Protein AF-0000000068959130 (afdb_homodimer)

Radius of gyration: 22.55 Å; Cα contacts (8 Å, |Δi|>4): 504; chains: 2; bounding box: 68×47×41 Å

Foldseek 3Di:
DFEEEEAAQPPVLQVVLQVVVVVVVYHYDYHQAPQCRLVCCLVVVGQEYEAEQDGHPHGRQVSLLVNVVPHPHAYEYEYQDDDPVVQVSSVVSRHPYYHYSPPDSVVVNVVVVVSSVVSVVVVVVVVVVVVVQCFPFQPDDDPDRPTPDNPPPPPDD/DFEEEEAAQPPVLQVVLQVVVVVVVYHYDYHQAPLCRLVCCLVVVGQEYEAEQDGHPHGRQVSLLVNVVPHPHAYEYEYQDDDPVCQVSSVVSRHPYYHYSPPDSVVVNVVVVVSSVVSVVVVVVVVVVVVVLQFPFQPDDDPDRPTPPNPPPPPDD

Solvent-accessible surface area (backbone atoms only — not comparable to full-atom values): 17101 Å² total; per-residue (Å²): 125,52,37,31,38,34,38,38,56,51,62,66,62,42,50,51,52,36,54,55,38,42,78,68,58,28,47,59,48,77,36,50,39,35,72,50,41,62,63,50,45,71,72,65,61,49,59,30,38,39,31,25,42,83,37,56,86,30,40,29,64,59,48,45,45,60,42,48,79,75,45,84,60,46,30,30,37,42,27,81,76,88,46,64,66,57,48,37,50,41,46,74,42,55,28,76,44,72,40,52,63,83,51,53,67,69,45,50,50,44,52,52,50,50,52,44,52,53,50,51,53,48,51,51,33,46,50,51,28,53,56,49,47,45,49,55,70,48,55,61,62,84,94,47,64,54,61,53,83,65,83,73,83,78,78,80,125,125,52,37,31,40,33,39,38,57,50,64,67,61,43,50,52,51,37,52,57,38,41,77,67,58,26,46,60,48,77,36,48,40,34,72,50,39,64,64,49,45,69,71,66,59,48,58,31,38,39,31,23,42,84,38,56,87,30,40,28,63,59,48,45,45,60,42,48,79,76,45,84,61,49,30,32,38,42,28,80,77,89,46,65,66,58,48,36,50,41,45,73,42,56,29,77,44,74,42,52,62,83,51,53,68,69,45,51,49,44,51,51,50,49,52,45,52,53,48,50,53,47,52,52,34,45,51,50,28,54,57,48,48,46,47,53,70,44,54,61,60,86,94,46,64,52,59,52,82,64,82,74,84,76,79,79,127

Structure (mmCIF, N/CA/C/O backbone):
data_AF-0000000068959130-model_v1
#
loop_
_entity.id
_entity.type
_entity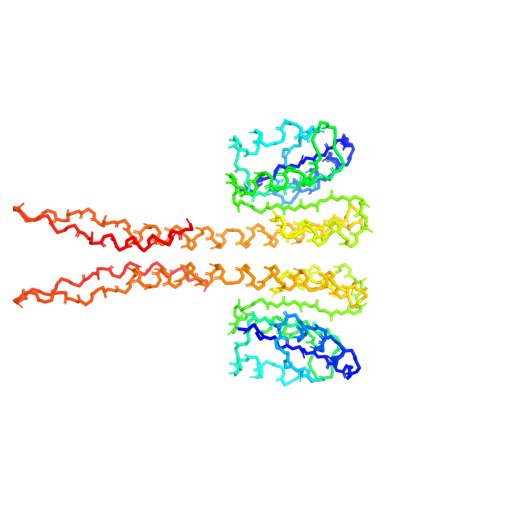.pdbx_description
1 polymer 'Two-component system response regulator RstA'
#
loop_
_atom_site.group_PDB
_atom_site.id
_atom_site.type_symbol
_atom_site.label_atom_id
_atom_site.label_alt_id
_atom_site.label_comp_id
_atom_site.label_asym_id
_atom_site.label_entity_id
_atom_site.label_seq_id
_atom_site.pdbx_PDB_ins_code
_atom_site.Cartn_x
_atom_site.Cartn_y
_atom_site.Cartn_z
_atom_site.occupancy
_atom_site.B_iso_or_equiv
_atom_site.auth_seq_id
_atom_site.auth_comp_id
_atom_site.auth_asym_id
_atom_site.auth_atom_id
_atom_site.pdbx_PDB_model_num
ATOM 1 N N . MET A 1 1 ? -7.488 -18.359 9.523 1 90.81 1 MET A N 1
ATOM 2 C CA . MET A 1 1 ? -6.148 -18.328 8.945 1 90.81 1 MET A CA 1
ATOM 3 C C . MET A 1 1 ? -6.188 -17.812 7.512 1 90.81 1 MET A C 1
ATOM 5 O O . MET A 1 1 ? -6.992 -18.281 6.703 1 90.81 1 MET A O 1
ATOM 9 N N . ASN A 1 2 ? -5.324 -16.859 7.188 1 97.62 2 ASN A N 1
ATOM 10 C CA . ASN A 1 2 ? -5.297 -16.297 5.84 1 97.62 2 ASN A CA 1
ATOM 11 C C . ASN A 1 2 ? -4.594 -17.219 4.855 1 97.62 2 ASN A C 1
ATOM 13 O O . ASN A 1 2 ? -3.641 -17.922 5.223 1 97.62 2 ASN A O 1
ATOM 17 N N . ARG A 1 3 ? -5.055 -17.281 3.674 1 98.69 3 ARG A N 1
ATOM 18 C CA . ARG A 1 3 ? -4.465 -18.078 2.605 1 98.69 3 ARG A CA 1
ATOM 19 C C . ARG A 1 3 ? -3.967 -17.203 1.47 1 98.69 3 ARG A C 1
ATOM 21 O O . ARG A 1 3 ? -4.711 -16.359 0.958 1 98.69 3 ARG A O 1
ATOM 28 N N . ILE A 1 4 ? -2.729 -17.5 1.132 1 98.88 4 ILE A N 1
ATOM 29 C CA . ILE A 1 4 ? -2.104 -16.75 0.047 1 98.88 4 ILE A CA 1
ATOM 30 C C . ILE A 1 4 ? -1.709 -17.703 -1.078 1 98.88 4 ILE A C 1
ATOM 32 O O . ILE A 1 4 ? -1.205 -18.797 -0.822 1 98.88 4 ILE A O 1
ATOM 36 N N . VAL A 1 5 ? -2.047 -17.312 -2.301 1 98.94 5 VAL A N 1
ATOM 37 C CA . VAL A 1 5 ? -1.42 -17.969 -3.447 1 98.94 5 VAL A CA 1
ATOM 38 C C . VAL A 1 5 ? -0.182 -17.188 -3.873 1 98.94 5 VAL A C 1
ATOM 40 O O . VAL A 1 5 ? -0.266 -15.984 -4.156 1 98.94 5 VAL A O 1
ATOM 43 N N . PHE A 1 6 ? 0.901 -17.906 -3.811 1 98.94 6 PHE A N 1
ATOM 44 C CA . PHE A 1 6 ? 2.191 -17.344 -4.203 1 98.94 6 PHE A CA 1
ATOM 45 C C . PHE A 1 6 ? 2.664 -17.953 -5.52 1 98.94 6 PHE A C 1
ATOM 47 O O . PHE A 1 6 ? 3.002 -19.125 -5.582 1 98.94 6 PHE A O 1
ATOM 54 N N . VAL A 1 7 ? 2.699 -17.094 -6.609 1 98.88 7 VAL A N 1
ATOM 55 C CA . VAL A 1 7 ? 3.152 -17.562 -7.914 1 98.88 7 VAL A CA 1
ATOM 56 C C . VAL A 1 7 ? 4.633 -17.234 -8.094 1 98.88 7 VAL A C 1
ATOM 58 O O . VAL A 1 7 ? 5.008 -16.078 -8.273 1 98.88 7 VAL A O 1
ATOM 61 N N . GLU A 1 8 ? 5.406 -18.234 -7.988 1 98.69 8 GLU A N 1
ATOM 62 C CA . GLU A 1 8 ? 6.859 -18.141 -7.895 1 98.69 8 GLU A CA 1
ATOM 63 C C . GLU A 1 8 ? 7.531 -19.391 -8.453 1 98.69 8 GLU A C 1
ATOM 65 O O . GLU A 1 8 ? 7.246 -20.516 -8.016 1 98.69 8 GLU A O 1
ATOM 70 N N . ASP A 1 9 ? 8.391 -19.156 -9.438 1 98.44 9 ASP A N 1
ATOM 71 C CA . ASP A 1 9 ? 8.961 -20.312 -10.117 1 98.44 9 ASP A CA 1
ATOM 72 C C . ASP A 1 9 ? 10.25 -20.766 -9.445 1 98.44 9 ASP A C 1
ATOM 74 O O . ASP A 1 9 ? 10.727 -21.875 -9.688 1 98.44 9 ASP A O 1
ATOM 78 N N . ASP A 1 10 ? 10.898 -19.906 -8.656 1 98 10 ASP A N 1
ATOM 79 C CA . ASP A 1 10 ? 12.07 -20.312 -7.895 1 98 10 ASP A CA 1
ATOM 80 C C . ASP A 1 10 ? 11.68 -21.109 -6.652 1 98 10 ASP A C 1
ATOM 82 O O . ASP A 1 10 ? 11.148 -20.547 -5.691 1 98 10 ASP A O 1
ATOM 86 N N . ALA A 1 11 ? 11.977 -22.344 -6.684 1 97.88 11 ALA A N 1
ATOM 87 C CA . ALA A 1 11 ? 11.523 -23.25 -5.637 1 97.88 11 ALA A CA 1
ATOM 88 C C . ALA A 1 11 ? 12.086 -22.844 -4.277 1 97.88 11 ALA A C 1
ATOM 90 O O . ALA A 1 11 ? 11.406 -22.969 -3.256 1 97.88 11 ALA A O 1
ATOM 91 N N . GLU A 1 12 ? 13.305 -22.391 -4.215 1 97.56 12 GLU A N 1
ATOM 92 C CA . GLU A 1 12 ? 13.93 -21.984 -2.961 1 97.56 12 GLU A CA 1
ATOM 93 C C . GLU A 1 12 ? 13.266 -20.734 -2.383 1 97.56 12 GLU A C 1
ATOM 95 O O . GLU A 1 12 ? 12.93 -20.703 -1.195 1 97.56 12 GLU A O 1
ATOM 100 N N . VAL A 1 13 ? 13.055 -19.766 -3.23 1 97.44 13 VAL A N 1
ATOM 101 C CA . VAL A 1 13 ? 12.391 -18.547 -2.801 1 97.44 13 VAL A CA 1
ATOM 102 C C . VAL A 1 13 ? 10.977 -18.859 -2.328 1 97.44 13 VAL A C 1
ATOM 104 O O . VAL A 1 13 ? 10.555 -18.406 -1.259 1 97.44 13 VAL A O 1
ATOM 107 N N . GLY A 1 14 ? 10.266 -19.656 -3.131 1 98.06 14 GLY A N 1
ATOM 108 C CA . GLY A 1 14 ? 8.914 -20.047 -2.789 1 98.06 14 GLY A CA 1
ATOM 109 C C . GLY A 1 14 ? 8.812 -20.75 -1.449 1 98.06 14 GLY A C 1
ATOM 110 O O . GLY A 1 14 ? 7.969 -20.406 -0.621 1 98.06 14 GLY A O 1
ATOM 111 N N . SER A 1 15 ? 9.695 -21.672 -1.231 1 98 15 SER A N 1
ATOM 112 C CA . SER A 1 15 ? 9.664 -22.469 -0.013 1 98 15 SER A CA 1
ATOM 113 C C . SER A 1 15 ? 10.031 -21.641 1.209 1 98 15 SER A C 1
ATOM 115 O O . SER A 1 15 ? 9.43 -21.781 2.273 1 98 15 SER A O 1
ATOM 117 N N . LEU A 1 16 ? 11.016 -20.797 1.07 1 97.75 16 LEU A N 1
ATOM 118 C CA . LEU A 1 16 ? 11.484 -19.969 2.178 1 97.75 16 LEU A CA 1
ATOM 119 C C . LEU A 1 16 ? 10.398 -18.984 2.619 1 97.75 16 LEU A C 1
ATOM 121 O O . LEU A 1 16 ? 10.109 -18.875 3.812 1 97.75 16 LEU A O 1
ATOM 125 N N . ILE A 1 17 ? 9.836 -18.359 1.694 1 98.19 17 ILE A N 1
ATOM 126 C CA . ILE A 1 17 ? 8.797 -17.375 2.004 1 98.19 17 ILE A CA 1
ATOM 127 C C . ILE A 1 17 ? 7.57 -18.078 2.576 1 98.19 17 ILE A C 1
ATOM 129 O O . ILE A 1 17 ? 6.984 -17.625 3.557 1 98.19 17 ILE A O 1
ATOM 133 N N . ALA A 1 18 ? 7.191 -19.219 1.962 1 98.62 18 ALA A N 1
ATOM 134 C CA . ALA A 1 18 ? 6.055 -19.984 2.463 1 98.62 18 ALA A CA 1
ATOM 135 C C . ALA A 1 18 ? 6.277 -20.422 3.91 1 98.62 18 ALA A C 1
ATOM 137 O O . ALA A 1 18 ? 5.379 -20.297 4.746 1 98.62 18 ALA A O 1
ATOM 138 N N . ALA A 1 19 ? 7.441 -20.891 4.215 1 98.56 19 ALA A N 1
ATOM 139 C CA . ALA A 1 19 ? 7.77 -21.344 5.566 1 98.56 19 ALA A CA 1
ATOM 140 C C . ALA A 1 19 ? 7.73 -20.172 6.555 1 98.56 19 ALA A C 1
ATOM 142 O O . ALA A 1 19 ? 7.191 -20.312 7.656 1 98.56 19 ALA A O 1
ATOM 143 N N . TYR A 1 20 ? 8.297 -19.109 6.168 1 98.69 20 TYR A N 1
ATOM 144 C CA . TYR A 1 20 ? 8.328 -17.922 7.023 1 98.69 20 TYR A CA 1
ATOM 145 C C . TYR A 1 20 ? 6.918 -17.438 7.34 1 98.69 20 TYR A C 1
ATOM 147 O O . TYR A 1 20 ? 6.59 -17.188 8.5 1 98.69 20 TYR A O 1
ATOM 155 N N . LEU A 1 21 ? 6.082 -17.359 6.305 1 98.69 21 LEU A N 1
ATOM 156 C CA . LEU A 1 21 ? 4.719 -16.875 6.484 1 98.69 21 LEU A CA 1
ATOM 157 C C . LEU A 1 21 ? 3.891 -17.875 7.297 1 98.69 21 LEU A C 1
ATOM 159 O O . LEU A 1 21 ? 3.023 -17.469 8.078 1 98.69 21 LEU A O 1
ATOM 163 N N . ALA A 1 22 ? 4.145 -19.141 7.102 1 98.38 22 ALA A N 1
ATOM 164 C CA . ALA A 1 22 ? 3.451 -20.172 7.875 1 98.38 22 ALA A CA 1
ATOM 165 C C . ALA A 1 22 ? 3.703 -20 9.367 1 98.38 22 ALA A C 1
ATOM 167 O O . ALA A 1 22 ? 2.793 -20.188 10.18 1 98.38 22 ALA A O 1
ATOM 168 N N . LYS A 1 23 ? 4.895 -19.609 9.75 1 98.06 23 LYS A N 1
ATOM 169 C CA . LYS A 1 23 ? 5.246 -19.359 11.148 1 98.06 23 LYS A CA 1
ATOM 170 C C . LYS A 1 23 ? 4.445 -18.188 11.727 1 98.06 23 LYS A C 1
ATOM 172 O O . LYS A 1 23 ? 4.395 -18 12.938 1 98.06 23 LYS A O 1
ATOM 177 N N . HIS A 1 24 ? 3.885 -17.453 10.852 1 98.12 24 HIS A N 1
ATOM 178 C CA . HIS A 1 24 ? 3.113 -16.281 11.273 1 98.12 24 HIS A CA 1
ATOM 179 C C . HIS A 1 24 ? 1.638 -16.453 10.922 1 98.12 24 HIS A C 1
ATOM 181 O O . HIS A 1 24 ? 0.946 -15.461 10.656 1 98.12 24 HIS A O 1
ATOM 187 N N . ASP A 1 25 ? 1.209 -17.672 10.758 1 98.19 25 ASP A N 1
ATOM 188 C CA . ASP A 1 25 ? -0.193 -18.062 10.672 1 98.19 25 ASP A CA 1
ATOM 189 C C . ASP A 1 25 ? -0.793 -17.672 9.32 1 98.19 25 ASP A C 1
ATOM 191 O O . ASP A 1 25 ? -1.959 -17.281 9.242 1 98.19 25 ASP A O 1
ATOM 195 N N . ILE A 1 26 ? -0.001 -17.734 8.32 1 98.69 26 ILE A N 1
ATOM 196 C CA . ILE A 1 26 ? -0.453 -17.547 6.949 1 98.69 26 ILE A CA 1
ATOM 197 C C . ILE A 1 26 ? -0.115 -18.781 6.117 1 98.69 26 ILE A C 1
ATOM 199 O O . ILE A 1 26 ? 1.049 -19.188 6.031 1 98.69 26 ILE A O 1
ATOM 203 N N . ASP A 1 27 ? -1.142 -19.359 5.602 1 98.62 27 ASP A N 1
ATOM 204 C CA . ASP A 1 27 ? -0.945 -20.516 4.727 1 98.62 27 ASP A CA 1
ATOM 205 C C . ASP A 1 27 ? -0.655 -20.062 3.295 1 98.62 27 ASP A C 1
ATOM 207 O O . ASP A 1 27 ? -1.286 -19.141 2.787 1 98.62 27 ASP A O 1
ATOM 211 N N . VAL A 1 28 ? 0.298 -20.797 2.662 1 98.75 28 VAL A N 1
ATOM 212 C CA . VAL A 1 28 ? 0.708 -20.391 1.324 1 98.75 28 VAL A CA 1
ATOM 213 C C . VAL A 1 28 ? 0.625 -21.562 0.366 1 98.75 28 VAL A C 1
ATOM 215 O O . VAL A 1 28 ? 1.166 -22.641 0.646 1 98.75 28 VAL A O 1
ATOM 218 N N . ILE A 1 29 ? -0.086 -21.391 -0.691 1 98.69 29 ILE A N 1
ATOM 219 C CA . ILE A 1 29 ? -0.02 -22.297 -1.831 1 98.69 29 ILE A CA 1
ATOM 220 C C . ILE A 1 29 ? 0.935 -21.734 -2.883 1 98.69 29 ILE A C 1
ATOM 222 O O . ILE A 1 29 ? 0.706 -20.656 -3.424 1 98.69 29 ILE A O 1
ATOM 226 N N . VAL A 1 30 ? 1.956 -22.5 -3.145 1 98.81 30 VAL A N 1
ATOM 227 C CA . VAL A 1 30 ? 2.934 -22.047 -4.129 1 98.81 30 VAL A CA 1
ATOM 228 C C . VAL A 1 30 ? 2.604 -22.641 -5.496 1 98.81 30 VAL A C 1
ATOM 230 O O . VAL A 1 30 ? 2.361 -23.844 -5.617 1 98.81 30 VAL A O 1
ATOM 233 N N . GLU A 1 31 ? 2.518 -21.75 -6.52 1 98.81 31 GLU A N 1
ATOM 234 C CA . GLU A 1 31 ? 2.334 -22.125 -7.914 1 98.81 31 GLU A CA 1
ATOM 235 C C . GLU A 1 31 ? 3.508 -21.672 -8.773 1 98.81 31 GLU A C 1
ATOM 237 O O . GLU A 1 31 ? 3.727 -20.469 -8.938 1 98.81 31 GLU A O 1
ATOM 242 N N . PRO A 1 32 ? 4.305 -22.594 -9.375 1 98.56 32 PRO A N 1
ATOM 243 C CA . PRO A 1 32 ? 5.531 -22.188 -10.07 1 98.56 32 PRO A CA 1
ATOM 244 C C . PRO A 1 32 ? 5.273 -21.688 -11.492 1 98.56 32 PRO A C 1
ATOM 246 O O . PRO A 1 32 ? 6.176 -21.141 -12.125 1 98.56 32 PRO A O 1
ATOM 249 N N . ARG A 1 33 ? 4.035 -21.906 -11.945 1 98.69 33 ARG A N 1
ATOM 250 C CA . ARG A 1 33 ? 3.789 -21.578 -13.344 1 98.69 33 ARG A CA 1
ATOM 251 C C . ARG A 1 33 ? 2.75 -20.469 -13.477 1 98.69 33 ARG A C 1
ATOM 253 O O . ARG A 1 33 ? 1.666 -20.547 -12.891 1 98.69 33 ARG A O 1
ATOM 260 N N . GLY A 1 34 ? 3.051 -19.516 -14.336 1 98.81 34 GLY A N 1
ATOM 261 C CA . GLY A 1 34 ? 2.141 -18.406 -14.578 1 98.81 34 GLY A CA 1
ATOM 262 C C . GLY A 1 34 ? 0.887 -18.812 -15.328 1 98.81 34 GLY A C 1
ATOM 263 O O . GLY A 1 34 ? -0.184 -18.234 -15.109 1 98.81 34 GLY A O 1
ATOM 264 N N . ASP A 1 35 ? 1.016 -19.734 -16.234 1 98.75 35 ASP A N 1
ATOM 265 C CA . ASP A 1 35 ? -0.118 -20.109 -17.078 1 98.75 35 ASP A CA 1
ATOM 266 C C . ASP A 1 35 ? -1.122 -20.969 -16.297 1 98.75 35 ASP A C 1
ATOM 268 O O . ASP A 1 35 ? -2.195 -21.297 -16.812 1 98.75 35 ASP A O 1
ATOM 272 N N . ARG A 1 36 ? -0.84 -21.281 -15.078 1 98.62 36 ARG A N 1
ATOM 273 C CA . ARG A 1 36 ? -1.742 -22.047 -14.227 1 98.62 36 ARG A CA 1
ATOM 274 C C . ARG A 1 36 ? -2.277 -21.188 -13.086 1 98.62 36 ARG A C 1
ATOM 276 O O . ARG A 1 36 ? -3.176 -21.609 -12.352 1 98.62 36 ARG A O 1
ATOM 283 N N . ALA A 1 37 ? -1.74 -20.062 -12.977 1 98.81 37 ALA A N 1
ATOM 284 C CA . ALA A 1 37 ? -1.956 -19.219 -11.797 1 98.81 37 ALA A CA 1
ATOM 285 C C . ALA A 1 37 ? -3.402 -18.734 -11.727 1 98.81 37 ALA A C 1
ATOM 287 O O . ALA A 1 37 ? -4.043 -18.844 -10.672 1 98.81 37 ALA A O 1
ATOM 288 N N . GLU A 1 38 ? -3.934 -18.234 -12.812 1 98.75 38 GLU A N 1
ATOM 289 C CA . GLU A 1 38 ? -5.273 -17.656 -12.789 1 98.75 38 GLU A CA 1
ATOM 290 C C . GLU A 1 38 ? -6.32 -18.703 -12.414 1 98.75 38 GLU A C 1
ATOM 292 O O . GLU A 1 38 ? -7.199 -18.453 -11.594 1 98.75 38 GLU A O 1
ATOM 297 N N . ASP A 1 39 ? -6.184 -19.875 -13.047 1 98.62 39 ASP A N 1
ATOM 298 C CA . ASP A 1 39 ? -7.121 -20.953 -12.734 1 98.62 39 ASP A CA 1
ATOM 299 C C . ASP A 1 39 ? -7.051 -21.328 -11.258 1 98.62 39 ASP A C 1
ATOM 301 O O . ASP A 1 39 ? -8.086 -21.5 -10.602 1 98.62 39 ASP A O 1
ATOM 305 N N . LEU A 1 40 ? -5.891 -21.422 -10.742 1 98.81 40 LEU A N 1
ATOM 306 C CA . LEU A 1 40 ? -5.699 -21.766 -9.336 1 98.81 40 LEU A CA 1
ATOM 307 C C . LEU A 1 40 ? -6.324 -20.703 -8.43 1 98.81 40 LEU A C 1
ATOM 309 O O . LEU A 1 40 ? -7.023 -21.047 -7.469 1 98.81 40 LEU A O 1
ATOM 313 N N . ILE A 1 41 ? -6.137 -19.438 -8.711 1 98.81 41 ILE A N 1
ATOM 314 C CA . ILE A 1 41 ? -6.621 -18.328 -7.898 1 98.81 41 ILE A CA 1
ATOM 315 C C . ILE A 1 41 ? -8.148 -18.297 -7.922 1 98.81 41 ILE A C 1
ATOM 317 O O . ILE A 1 41 ? -8.789 -18.141 -6.879 1 98.81 41 ILE A O 1
ATOM 321 N N . LEU A 1 42 ? -8.68 -18.5 -9.117 1 98.62 42 LEU A N 1
ATOM 322 C CA . LEU A 1 42 ? -10.125 -18.422 -9.273 1 98.62 42 LEU A CA 1
ATOM 323 C C . LEU A 1 42 ? -10.812 -19.609 -8.586 1 98.62 42 LEU A C 1
ATOM 325 O O . LEU A 1 42 ? -11.938 -19.484 -8.102 1 98.62 42 LEU A O 1
ATOM 329 N N . THR A 1 43 ? -10.117 -20.719 -8.523 1 98.38 43 THR A N 1
ATOM 330 C CA . THR A 1 43 ? -10.703 -21.906 -7.918 1 98.38 43 THR A CA 1
ATOM 331 C C . THR A 1 43 ? -10.5 -21.906 -6.406 1 98.38 43 THR A C 1
ATOM 333 O O . THR A 1 43 ? -11.398 -22.297 -5.652 1 98.38 43 THR A O 1
ATOM 336 N N . THR A 1 44 ? -9.398 -21.422 -5.902 1 98.25 44 THR A N 1
ATOM 337 C CA . THR A 1 44 ? -9.062 -21.5 -4.484 1 98.25 44 THR A CA 1
ATOM 338 C C . THR A 1 44 ? -9.555 -20.25 -3.742 1 98.25 44 THR A C 1
ATOM 340 O O . THR A 1 44 ? -9.672 -20.266 -2.516 1 98.25 44 THR A O 1
ATOM 343 N N . GLN A 1 45 ? -9.766 -19.125 -4.438 1 97.94 45 GLN A N 1
ATOM 344 C CA . GLN A 1 45 ? -10.234 -17.859 -3.871 1 97.94 45 GLN A CA 1
ATOM 345 C C . GLN A 1 45 ? -9.422 -17.469 -2.641 1 97.94 45 GLN A C 1
ATOM 347 O O . GLN A 1 45 ? -9.969 -17.344 -1.542 1 97.94 45 GLN A O 1
ATOM 352 N N . PRO A 1 46 ? -8.125 -17.266 -2.828 1 98.75 46 PRO A N 1
ATOM 353 C CA . PRO A 1 46 ? -7.289 -16.891 -1.688 1 98.75 46 PRO A CA 1
ATOM 354 C C . PRO A 1 46 ? -7.613 -15.5 -1.145 1 98.75 46 PRO A C 1
ATOM 356 O O . PRO A 1 46 ? -8.383 -14.766 -1.757 1 98.75 46 PRO A O 1
ATOM 359 N N . ASP A 1 47 ? -7.027 -15.195 0.014 1 98.69 47 ASP A N 1
ATOM 360 C CA . ASP A 1 47 ? -7.227 -13.883 0.616 1 98.69 47 ASP A CA 1
ATOM 361 C C . ASP A 1 47 ? -6.309 -12.844 -0.019 1 98.69 47 ASP A C 1
ATOM 363 O O . ASP A 1 47 ? -6.562 -11.641 0.077 1 98.69 47 ASP A O 1
ATOM 367 N N . LEU A 1 48 ? -5.238 -13.344 -0.619 1 98.88 48 LEU A N 1
ATOM 368 C CA . LEU A 1 48 ? -4.254 -12.477 -1.251 1 98.88 48 LEU A CA 1
ATOM 369 C C . LEU A 1 48 ? -3.412 -13.25 -2.262 1 98.88 48 LEU A C 1
ATOM 371 O O . LEU A 1 48 ? -3.135 -14.438 -2.064 1 98.88 48 LEU A O 1
ATOM 375 N N . VAL A 1 49 ? -3.021 -12.617 -3.354 1 98.94 49 VAL A N 1
ATOM 376 C CA . VAL A 1 49 ? -2.133 -13.188 -4.359 1 98.94 49 VAL A CA 1
ATOM 377 C C . VAL A 1 49 ? -0.791 -12.461 -4.34 1 98.94 49 VAL A C 1
ATOM 379 O O . VAL A 1 49 ? -0.742 -11.234 -4.398 1 98.94 49 VAL A O 1
ATOM 382 N N . LEU A 1 50 ? 0.227 -13.18 -4.117 1 98.94 50 LEU A N 1
ATOM 383 C CA . LEU A 1 50 ? 1.608 -12.734 -4.27 1 98.94 50 LEU A CA 1
ATOM 384 C C . LEU A 1 50 ? 2.197 -13.227 -5.586 1 98.94 50 LEU A C 1
ATOM 386 O O . LEU A 1 50 ? 2.242 -14.438 -5.832 1 98.94 50 LEU A O 1
ATOM 390 N N . LEU A 1 51 ? 2.645 -12.289 -6.434 1 98.81 51 LEU A N 1
ATOM 391 C CA . LEU A 1 51 ? 2.846 -12.602 -7.844 1 98.81 51 LEU A CA 1
ATOM 392 C C . LEU A 1 51 ? 4.211 -12.117 -8.32 1 98.81 51 LEU A C 1
ATOM 394 O O . LEU A 1 51 ? 4.504 -10.922 -8.266 1 98.81 51 LEU A O 1
ATOM 398 N N . ASP A 1 52 ? 5.055 -13.047 -8.766 1 98.62 52 ASP A N 1
ATOM 399 C CA . ASP A 1 52 ? 6.281 -12.664 -9.453 1 98.62 52 ASP A CA 1
ATOM 400 C C . ASP A 1 52 ? 5.988 -12.188 -10.875 1 98.62 52 ASP A C 1
ATOM 402 O O . ASP A 1 52 ? 4.98 -12.578 -11.469 1 98.62 52 ASP A O 1
ATOM 406 N N . ILE A 1 53 ? 6.824 -11.367 -11.398 1 98.38 53 ILE A N 1
ATOM 407 C CA . ILE A 1 53 ? 6.637 -10.875 -12.758 1 98.38 53 ILE A CA 1
ATOM 408 C C . ILE A 1 53 ? 7.215 -11.883 -13.758 1 98.38 53 ILE A C 1
ATOM 410 O O . ILE A 1 53 ? 6.566 -12.219 -14.75 1 98.38 53 ILE A O 1
ATOM 414 N N . MET A 1 54 ? 8.438 -12.312 -13.508 1 97.94 54 MET A N 1
ATOM 415 C CA . MET A 1 54 ? 9.094 -13.242 -14.414 1 97.94 54 MET A CA 1
ATOM 416 C C . MET A 1 54 ? 8.711 -14.688 -14.086 1 97.94 54 MET A C 1
ATOM 418 O O . MET A 1 54 ? 9.172 -15.25 -13.094 1 97.94 54 MET A O 1
ATOM 422 N N . LEU A 1 55 ? 7.895 -15.273 -14.914 1 98.62 55 LEU A N 1
ATOM 423 C CA . LEU A 1 55 ? 7.367 -16.609 -14.719 1 98.62 55 LEU A CA 1
ATOM 424 C C . LEU A 1 55 ? 7.363 -17.391 -16.031 1 98.62 55 LEU A C 1
ATOM 426 O O . LEU A 1 55 ? 7.195 -16.797 -17.109 1 98.62 55 LEU A O 1
ATOM 430 N N . PRO A 1 56 ? 7.566 -18.719 -15.938 1 98.5 56 PRO A N 1
ATOM 431 C CA . PRO A 1 56 ? 7.301 -19.531 -17.141 1 98.5 56 PRO A CA 1
ATOM 432 C C . PRO A 1 56 ? 5.82 -19.547 -17.516 1 98.5 56 PRO A C 1
ATOM 434 O O . PRO A 1 56 ? 4.953 -19.531 -16.641 1 98.5 56 PRO A O 1
ATOM 437 N N . GLY A 1 57 ? 5.547 -19.562 -18.844 1 98.19 57 GLY A N 1
ATOM 438 C CA . GLY A 1 57 ? 4.176 -19.547 -19.328 1 98.19 57 GLY A CA 1
ATOM 439 C C . GLY A 1 57 ? 3.621 -18.156 -19.547 1 98.19 57 GLY A C 1
ATOM 440 O O . GLY A 1 57 ? 3.691 -17.609 -20.641 1 98.19 57 GLY A O 1
ATOM 441 N N . LYS A 1 58 ? 3.102 -17.578 -18.469 1 98.38 58 LYS A N 1
ATOM 442 C CA . LYS A 1 58 ? 2.494 -16.266 -18.516 1 98.38 58 LYS A CA 1
ATOM 443 C C . LYS A 1 58 ? 3.135 -15.328 -17.484 1 98.38 58 LYS A C 1
ATOM 445 O O . LYS A 1 58 ? 3.314 -15.711 -16.328 1 98.38 58 LYS A O 1
ATOM 450 N N . ASP A 1 59 ? 3.502 -14.109 -17.891 1 98.12 59 ASP A N 1
ATOM 451 C CA . ASP A 1 59 ? 4.203 -13.203 -16.984 1 98.12 59 ASP A CA 1
ATOM 452 C C . ASP A 1 59 ? 3.24 -12.594 -15.961 1 98.12 59 ASP A C 1
ATOM 454 O O . ASP A 1 59 ? 2.037 -12.5 -16.219 1 98.12 59 ASP A O 1
ATOM 458 N N . GLY A 1 60 ? 3.809 -12.195 -14.836 1 98.62 60 GLY A N 1
ATOM 459 C CA . GLY A 1 60 ? 3.006 -11.742 -13.711 1 98.62 60 GLY A CA 1
ATOM 460 C C . GLY A 1 60 ? 2.232 -10.469 -14 1 98.62 60 GLY A C 1
ATOM 461 O O . GLY A 1 60 ? 1.146 -10.266 -13.453 1 98.62 60 GLY A O 1
ATOM 462 N N . MET A 1 61 ? 2.793 -9.586 -14.867 1 98.38 61 MET A N 1
ATOM 463 C CA . MET A 1 61 ? 2.088 -8.352 -15.211 1 98.38 61 MET A CA 1
ATOM 464 C C . MET A 1 61 ? 0.809 -8.656 -15.984 1 98.38 61 MET A C 1
ATOM 466 O O . MET A 1 61 ? -0.238 -8.062 -15.719 1 98.38 61 MET A O 1
ATOM 470 N N . THR A 1 62 ? 0.9 -9.539 -16.906 1 98.56 62 THR A N 1
ATOM 471 C CA . THR A 1 62 ? -0.255 -9.961 -17.688 1 98.56 62 THR A CA 1
ATOM 472 C C . THR A 1 62 ? -1.292 -10.641 -16.797 1 98.56 62 THR A C 1
ATOM 474 O O . THR A 1 62 ? -2.49 -10.375 -16.922 1 98.56 62 THR A O 1
ATOM 477 N N . ILE A 1 63 ? -0.834 -11.484 -15.883 1 98.75 63 ILE A N 1
ATOM 478 C CA . ILE A 1 63 ? -1.728 -12.156 -14.945 1 98.75 63 ILE A CA 1
ATOM 479 C C . ILE A 1 63 ? -2.463 -11.117 -14.102 1 98.75 63 ILE A C 1
ATOM 481 O O . ILE A 1 63 ? -3.684 -11.195 -13.938 1 98.75 63 ILE A O 1
ATOM 485 N N . CYS A 1 64 ? -1.758 -10.133 -13.562 1 98.62 64 CYS A N 1
ATOM 486 C CA . CYS A 1 64 ? -2.342 -9.078 -12.742 1 98.62 64 CYS A CA 1
ATOM 487 C C . CYS A 1 64 ? -3.459 -8.359 -13.492 1 98.62 64 CYS A C 1
ATOM 489 O O . CYS A 1 64 ? -4.566 -8.211 -12.977 1 98.62 64 CYS A O 1
ATOM 491 N N . ARG A 1 65 ? -3.162 -7.965 -14.695 1 98.06 65 ARG A N 1
ATOM 492 C CA . ARG A 1 65 ? -4.125 -7.254 -15.523 1 98.06 65 ARG A CA 1
ATOM 493 C C . ARG A 1 65 ? -5.363 -8.109 -15.781 1 98.06 65 ARG A C 1
ATOM 495 O O . ARG A 1 65 ? -6.488 -7.66 -15.578 1 98.06 65 ARG A O 1
ATOM 502 N N . ASP A 1 66 ? -5.176 -9.32 -16.188 1 98 66 ASP A N 1
ATOM 503 C CA . ASP A 1 66 ? -6.273 -10.203 -16.578 1 98 66 ASP A CA 1
ATOM 504 C C . ASP A 1 66 ? -7.102 -10.617 -15.359 1 98 66 ASP A C 1
ATOM 506 O O . ASP A 1 66 ? -8.328 -10.711 -15.438 1 98 66 ASP A O 1
ATOM 510 N N . LEU A 1 67 ? -6.441 -10.867 -14.281 1 98.31 67 LEU A N 1
ATOM 511 C CA . LEU A 1 67 ? -7.078 -11.359 -13.062 1 98.31 67 LEU A CA 1
ATOM 512 C C . LEU A 1 67 ? -7.988 -10.305 -12.453 1 98.31 67 LEU A C 1
ATOM 514 O O . LEU A 1 67 ? -9.023 -10.633 -11.875 1 98.31 67 LEU A O 1
ATOM 518 N N . ARG A 1 68 ? -7.582 -9.023 -12.594 1 96.81 68 ARG A N 1
ATOM 519 C CA . ARG A 1 68 ? -8.289 -7.941 -11.922 1 96.81 68 ARG A CA 1
ATOM 520 C C . ARG A 1 68 ? -9.734 -7.852 -12.406 1 96.81 68 ARG A C 1
ATOM 522 O O . ARG A 1 68 ? -10.633 -7.48 -11.648 1 96.81 68 ARG A O 1
ATOM 529 N N . HIS A 1 69 ? -10.031 -8.352 -13.586 1 94.31 69 HIS A N 1
ATOM 530 C CA . HIS A 1 69 ? -11.383 -8.312 -14.141 1 94.31 69 HIS A CA 1
ATOM 531 C C . HIS A 1 69 ? -12.234 -9.445 -13.602 1 94.31 69 HIS A C 1
ATOM 533 O O . HIS A 1 69 ? -13.461 -9.422 -13.719 1 94.31 69 HIS A O 1
ATOM 539 N N . ARG A 1 70 ? -11.617 -10.383 -12.992 1 96.88 70 ARG A N 1
ATOM 540 C CA . ARG A 1 70 ? -12.328 -11.602 -12.625 1 96.88 70 ARG A CA 1
ATOM 541 C C . ARG A 1 70 ? -12.258 -11.852 -11.125 1 96.88 70 ARG A C 1
ATOM 543 O O . ARG A 1 70 ? -13.016 -12.656 -10.586 1 96.88 70 ARG A O 1
ATOM 550 N N . TRP A 1 71 ? -11.414 -11.211 -10.461 1 97.12 71 TRP A N 1
ATOM 551 C CA . TRP A 1 71 ? -11.133 -11.414 -9.047 1 97.12 71 TRP A CA 1
ATOM 552 C C . TRP A 1 71 ? -10.789 -10.086 -8.367 1 97.12 71 TRP A C 1
ATOM 554 O O . TRP A 1 71 ? -9.992 -9.305 -8.891 1 97.12 71 TRP A O 1
ATOM 564 N N . GLN A 1 72 ? -11.266 -9.812 -7.176 1 95.06 72 GLN A N 1
ATOM 565 C CA . GLN A 1 72 ? -11.188 -8.469 -6.617 1 95.06 72 GLN A CA 1
ATOM 566 C C . GLN A 1 72 ? -10.281 -8.43 -5.395 1 95.06 72 GLN A C 1
ATOM 568 O O . GLN A 1 72 ? -10.133 -7.379 -4.758 1 95.06 72 GLN A O 1
ATOM 573 N N . GLY A 1 73 ? -9.688 -9.516 -5.035 1 97.5 73 GLY A N 1
ATOM 574 C CA . GLY A 1 73 ? -8.812 -9.531 -3.875 1 97.5 73 GLY A CA 1
ATOM 575 C C . GLY A 1 73 ? -7.5 -8.805 -4.113 1 97.5 73 GLY A C 1
ATOM 576 O O . GLY A 1 73 ? -7.23 -8.352 -5.227 1 97.5 73 GLY A O 1
ATOM 577 N N . PRO A 1 74 ? -6.711 -8.609 -3.082 1 98.69 74 PRO A N 1
ATOM 578 C CA . PRO A 1 74 ? -5.434 -7.898 -3.203 1 98.69 74 PRO A CA 1
ATOM 579 C C . PRO A 1 74 ? -4.391 -8.695 -3.988 1 98.69 74 PRO A C 1
ATOM 581 O O . PRO A 1 74 ? -4.172 -9.875 -3.711 1 98.69 74 PRO A O 1
ATOM 584 N N . ILE A 1 75 ? -3.816 -8.047 -4.945 1 98.88 75 ILE A N 1
ATOM 585 C CA . ILE A 1 75 ? -2.701 -8.578 -5.719 1 98.88 75 ILE A CA 1
ATOM 586 C C . ILE A 1 75 ? -1.429 -7.797 -5.395 1 98.88 75 ILE A C 1
ATOM 588 O O . ILE A 1 75 ? -1.401 -6.57 -5.508 1 98.88 75 ILE A O 1
ATOM 592 N N . VAL A 1 76 ? -0.413 -8.477 -4.949 1 98.88 76 VAL A N 1
ATOM 593 C CA . VAL A 1 76 ? 0.891 -7.891 -4.66 1 98.88 76 VAL A CA 1
ATOM 594 C C . VAL A 1 76 ? 1.939 -8.469 -5.609 1 98.88 76 VAL A C 1
ATOM 596 O O . VAL A 1 76 ? 2.082 -9.688 -5.715 1 98.88 76 VAL A O 1
ATOM 599 N N . LEU A 1 77 ? 2.592 -7.59 -6.332 1 98.81 77 LEU A N 1
ATOM 600 C CA . LEU A 1 77 ? 3.73 -8.055 -7.117 1 98.81 77 LEU A CA 1
ATOM 601 C C . LEU A 1 77 ? 4.98 -8.164 -6.25 1 98.81 77 LEU A C 1
ATOM 603 O O . LEU A 1 77 ? 5.25 -7.281 -5.43 1 98.81 77 LEU A O 1
ATOM 607 N N . ASN A 1 78 ? 5.645 -9.242 -6.301 1 98 78 ASN A N 1
ATOM 608 C CA . ASN A 1 78 ? 6.887 -9.531 -5.594 1 98 78 ASN A CA 1
ATOM 609 C C . ASN A 1 78 ? 7.98 -9.992 -6.555 1 98 78 ASN A C 1
ATOM 611 O O . ASN A 1 78 ? 7.953 -11.125 -7.039 1 98 78 ASN A O 1
ATOM 615 N N . THR A 1 79 ? 8.977 -9.117 -6.84 1 96.69 79 THR A N 1
ATOM 616 C CA . THR A 1 79 ? 9.852 -9.352 -7.977 1 96.69 79 THR A CA 1
ATOM 617 C C . THR A 1 79 ? 11.227 -8.734 -7.734 1 96.69 79 THR A C 1
ATOM 619 O O . THR A 1 79 ? 11.398 -7.922 -6.82 1 96.69 79 THR A O 1
ATOM 622 N N . SER A 1 80 ? 12.164 -9.141 -8.555 1 96.44 80 SER A N 1
ATOM 623 C CA . SER A 1 80 ? 13.508 -8.57 -8.508 1 96.44 80 SER A CA 1
ATOM 624 C C . SER A 1 80 ? 13.617 -7.352 -9.422 1 96.44 80 SER A C 1
ATOM 626 O O . SER A 1 80 ? 14.617 -6.625 -9.375 1 96.44 80 SER A O 1
ATOM 628 N N . LEU A 1 81 ? 12.641 -7.125 -10.25 1 95.69 81 LEU A N 1
ATOM 629 C CA . LEU A 1 81 ? 12.688 -6.02 -11.203 1 95.69 81 LEU A CA 1
ATOM 630 C C . LEU A 1 81 ? 12.484 -4.684 -10.5 1 95.69 81 LEU A C 1
ATOM 632 O O . LEU A 1 81 ? 11.367 -4.359 -10.086 1 95.69 81 LEU A O 1
ATOM 636 N N . ASP A 1 82 ? 13.555 -3.957 -10.445 1 95 82 ASP A N 1
ATOM 637 C CA . ASP A 1 82 ? 13.516 -2.666 -9.758 1 95 82 ASP A CA 1
ATOM 638 C C . ASP A 1 82 ? 13.438 -1.518 -10.766 1 95 82 ASP A C 1
ATOM 640 O O . ASP A 1 82 ? 14.383 -0.743 -10.906 1 95 82 ASP A O 1
ATOM 644 N N . ARG A 1 83 ? 12.344 -1.484 -11.523 1 95.31 83 ARG A N 1
ATOM 645 C CA . ARG A 1 83 ? 12.109 -0.424 -12.5 1 95.31 83 ARG A CA 1
ATOM 646 C C . ARG A 1 83 ? 10.883 0.403 -12.125 1 95.31 83 ARG A C 1
ATOM 648 O O . ARG A 1 83 ? 9.82 -0.149 -11.828 1 95.31 83 ARG A O 1
ATOM 655 N N . ASP A 1 84 ? 11.031 1.703 -12.219 1 96.25 84 ASP A N 1
ATOM 656 C CA . ASP A 1 84 ? 9.953 2.619 -11.867 1 96.25 84 ASP A CA 1
ATOM 657 C C . ASP A 1 84 ? 8.703 2.357 -12.711 1 96.25 84 ASP A C 1
ATOM 659 O O . ASP A 1 84 ? 7.59 2.309 -12.188 1 96.25 84 ASP A O 1
ATOM 663 N N . MET A 1 85 ? 8.953 2.15 -13.977 1 97.12 85 MET A N 1
ATOM 664 C CA . MET A 1 85 ? 7.84 1.983 -14.898 1 97.12 85 MET A CA 1
ATOM 665 C C . MET A 1 85 ? 7.039 0.728 -14.57 1 97.12 85 MET A C 1
ATOM 667 O O . MET A 1 85 ? 5.812 0.722 -14.672 1 97.12 85 MET A O 1
ATOM 671 N N . ASN A 1 86 ? 7.641 -0.322 -14.188 1 97.38 86 ASN A N 1
ATOM 672 C CA . ASN A 1 86 ? 6.934 -1.532 -13.781 1 97.38 86 ASN A CA 1
ATOM 673 C C . ASN A 1 86 ? 6.098 -1.3 -12.531 1 97.38 86 ASN A C 1
ATOM 675 O O . ASN A 1 86 ? 4.957 -1.762 -12.445 1 97.38 86 ASN A O 1
ATOM 679 N N . ASN A 1 87 ? 6.695 -0.582 -11.594 1 97.44 87 ASN A N 1
ATOM 680 C CA . ASN A 1 87 ? 5.969 -0.22 -10.383 1 97.44 87 ASN A CA 1
ATOM 681 C C . ASN A 1 87 ? 4.688 0.544 -10.711 1 97.44 87 ASN A C 1
ATOM 683 O O . ASN A 1 87 ? 3.6 0.141 -10.297 1 97.44 87 ASN A O 1
ATOM 687 N N . ILE A 1 88 ? 4.809 1.559 -11.508 1 98.38 88 ILE A N 1
ATOM 688 C CA . ILE A 1 88 ? 3.697 2.432 -11.867 1 98.38 88 ILE A CA 1
ATOM 689 C C . ILE A 1 88 ? 2.629 1.628 -12.602 1 98.38 88 ILE A C 1
ATOM 691 O O . ILE A 1 88 ? 1.448 1.681 -12.25 1 98.38 88 ILE A O 1
ATOM 695 N N . LEU A 1 89 ? 3.047 0.832 -13.586 1 98 89 LEU A N 1
ATOM 696 C CA . LEU A 1 89 ? 2.107 0.072 -14.406 1 98 89 LEU A CA 1
ATOM 697 C C . LEU A 1 89 ? 1.387 -0.98 -13.57 1 98 89 LEU A C 1
ATOM 699 O O . LEU A 1 89 ? 0.184 -1.194 -13.734 1 98 89 LEU A O 1
ATOM 703 N N . ALA A 1 90 ? 2.09 -1.629 -12.688 1 98.38 90 ALA A N 1
ATOM 704 C CA . ALA A 1 90 ? 1.485 -2.65 -11.836 1 98.38 90 ALA A CA 1
ATOM 705 C C . ALA A 1 90 ? 0.355 -2.064 -11 1 98.38 90 ALA A C 1
ATOM 707 O O . ALA A 1 90 ? -0.727 -2.65 -10.906 1 98.38 90 ALA A O 1
ATOM 708 N N . LEU A 1 91 ? 0.608 -0.918 -10.406 1 98.12 91 LEU A N 1
ATOM 709 C CA . LEU A 1 91 ? -0.381 -0.266 -9.555 1 98.12 91 LEU A CA 1
ATOM 710 C C . LEU A 1 91 ? -1.583 0.193 -10.375 1 98.12 91 LEU A C 1
ATOM 712 O O . LEU A 1 91 ? -2.727 0.074 -9.93 1 98.12 91 LEU A O 1
ATOM 716 N N . GLU A 1 92 ? -1.338 0.629 -11.586 1 96.69 92 GLU A N 1
ATOM 717 C CA . GLU A 1 92 ? -2.406 1.068 -12.477 1 96.69 92 GLU A CA 1
ATOM 718 C C . GLU A 1 92 ? -3.248 -0.112 -12.953 1 96.69 92 GLU A C 1
ATOM 720 O O . GLU A 1 92 ? -4.445 0.034 -13.203 1 96.69 92 GLU A O 1
ATOM 725 N N . MET A 1 93 ? -2.652 -1.259 -12.992 1 96.56 93 MET A N 1
ATOM 726 C CA . MET A 1 93 ? -3.33 -2.428 -13.547 1 96.56 93 MET A CA 1
ATOM 727 C C . MET A 1 93 ? -4.094 -3.178 -12.461 1 96.56 93 MET A C 1
ATOM 729 O O . MET A 1 93 ? -4.785 -4.16 -12.742 1 96.56 93 MET A O 1
ATOM 733 N N . GLY A 1 94 ? -3.848 -2.777 -11.258 1 96.75 94 GLY A N 1
ATOM 734 C CA . GLY A 1 94 ? -4.727 -3.352 -10.25 1 96.75 94 GLY A CA 1
ATOM 735 C C . GLY A 1 94 ? -3.977 -3.92 -9.062 1 96.75 94 GLY A C 1
ATOM 736 O O . GLY A 1 94 ? -4.59 -4.348 -8.078 1 96.75 94 GLY A O 1
ATOM 737 N N . ALA A 1 95 ? -2.641 -3.896 -9.086 1 98.62 95 ALA A N 1
ATOM 738 C CA . ALA A 1 95 ? -1.876 -4.324 -7.922 1 98.62 95 ALA A CA 1
ATOM 739 C C . ALA A 1 95 ? -2.006 -3.32 -6.781 1 98.62 95 ALA A C 1
ATOM 741 O O . ALA A 1 95 ? -2.121 -2.115 -7.02 1 98.62 95 ALA A O 1
ATOM 742 N N . CYS A 1 96 ? -1.954 -3.85 -5.594 1 98.38 96 CYS A N 1
ATOM 743 C CA . CYS A 1 96 ? -2.061 -2.938 -4.461 1 98.38 96 CYS A CA 1
ATOM 744 C C . CYS A 1 96 ? -0.686 -2.631 -3.875 1 98.38 96 CYS A C 1
ATOM 746 O O . CYS A 1 96 ? -0.559 -1.791 -2.982 1 98.38 96 CYS A O 1
ATOM 748 N N . ASP A 1 97 ? 0.301 -3.373 -4.344 1 98.69 97 ASP A N 1
ATOM 749 C CA . ASP A 1 97 ? 1.674 -3.135 -3.912 1 98.69 97 ASP A CA 1
ATOM 750 C C . ASP A 1 97 ? 2.674 -3.736 -4.898 1 98.69 97 ASP A C 1
ATOM 752 O O . ASP A 1 97 ? 2.312 -4.59 -5.715 1 98.69 97 ASP A O 1
ATOM 756 N N . TYR A 1 98 ? 3.779 -3.213 -4.918 1 98.75 98 TYR A N 1
ATOM 757 C CA . TYR A 1 98 ? 4.953 -3.658 -5.66 1 98.75 98 TYR A CA 1
ATOM 758 C C . TYR A 1 98 ? 6.172 -3.756 -4.746 1 98.75 98 TYR A C 1
ATOM 760 O O . TYR A 1 98 ? 6.707 -2.736 -4.305 1 98.75 98 TYR A O 1
ATOM 768 N N . ILE A 1 99 ? 6.582 -5.016 -4.434 1 98.31 99 ILE A N 1
ATOM 769 C CA . ILE A 1 99 ? 7.59 -5.262 -3.408 1 98.31 99 ILE A CA 1
ATOM 770 C C . ILE A 1 99 ? 8.773 -6.008 -4.02 1 98.31 99 ILE A C 1
ATOM 772 O O . ILE A 1 99 ? 8.594 -7 -4.727 1 98.31 99 ILE A O 1
ATOM 776 N N . LEU A 1 100 ? 9.922 -5.496 -3.715 1 97.81 100 LEU A N 1
ATOM 777 C CA . LEU A 1 100 ? 11.125 -6.152 -4.211 1 97.81 100 LEU A CA 1
ATOM 778 C C . LEU A 1 100 ? 11.422 -7.418 -3.412 1 97.81 100 LEU A C 1
ATOM 780 O O . LEU A 1 100 ? 11.227 -7.449 -2.195 1 97.81 100 LEU A O 1
ATOM 784 N N . ILE A 1 101 ? 11.914 -8.375 -4.094 1 97 101 ILE A N 1
ATOM 785 C CA . ILE A 1 101 ? 12.289 -9.641 -3.463 1 97 101 ILE A CA 1
ATOM 786 C C . ILE A 1 101 ? 13.344 -9.383 -2.391 1 97 101 ILE A C 1
ATOM 788 O O . ILE A 1 101 ? 13.422 -10.109 -1.398 1 97 101 ILE A O 1
ATOM 792 N N . THR A 1 102 ? 14.133 -8.328 -2.514 1 96.12 102 THR A N 1
ATOM 793 C CA . THR A 1 102 ? 15.188 -7.984 -1.565 1 96.12 102 THR A CA 1
ATOM 794 C C . THR A 1 102 ? 14.594 -7.367 -0.301 1 96.12 102 THR A C 1
ATOM 796 O O . THR A 1 102 ? 15.312 -7.133 0.675 1 96.12 102 THR A O 1
ATOM 799 N N . THR A 1 103 ? 13.383 -7.09 -0.293 1 97.06 103 THR A N 1
ATOM 800 C CA . THR A 1 103 ? 12.734 -6.578 0.911 1 97.06 103 THR A CA 1
ATOM 801 C C . THR A 1 103 ? 12.852 -7.578 2.057 1 97.06 103 THR A C 1
ATOM 803 O O . THR A 1 103 ? 12.602 -8.773 1.873 1 97.06 103 THR A O 1
ATOM 806 N N . PRO A 1 104 ? 13.25 -7.105 3.225 1 97.56 104 PRO A N 1
ATOM 807 C CA . PRO A 1 104 ? 13.344 -8.016 4.363 1 97.56 104 PRO A CA 1
ATOM 808 C C . PRO A 1 104 ? 12.031 -8.727 4.676 1 97.56 104 PRO A C 1
ATOM 810 O O . PRO A 1 104 ? 10.961 -8.102 4.605 1 97.56 104 PRO A O 1
ATOM 813 N N . PRO A 1 105 ? 12.07 -10 5.066 1 97.88 105 PRO A N 1
ATOM 814 C CA . PRO A 1 105 ? 10.859 -10.797 5.258 1 97.88 105 PRO A CA 1
ATOM 815 C C . PRO A 1 105 ? 9.891 -10.172 6.262 1 97.88 105 PRO A C 1
ATOM 817 O O . PRO A 1 105 ? 8.672 -10.258 6.082 1 97.88 105 PRO A O 1
ATOM 820 N N . ALA A 1 106 ? 10.461 -9.508 7.266 1 98.38 106 ALA A N 1
ATOM 821 C CA . ALA A 1 106 ? 9.594 -8.891 8.266 1 98.38 106 ALA A CA 1
ATOM 822 C C . ALA A 1 106 ? 8.805 -7.73 7.672 1 98.38 106 ALA A C 1
ATOM 824 O O . ALA A 1 106 ? 7.648 -7.508 8.039 1 98.38 106 ALA A O 1
ATOM 825 N N . VAL A 1 107 ? 9.438 -6.973 6.793 1 98.62 107 VAL A N 1
ATOM 826 C CA . VAL A 1 107 ? 8.75 -5.871 6.121 1 98.62 107 VAL A CA 1
ATOM 827 C C . VAL A 1 107 ? 7.711 -6.426 5.148 1 98.62 107 VAL A C 1
ATOM 829 O O . VAL A 1 107 ? 6.59 -5.922 5.078 1 98.62 107 VAL A O 1
ATOM 832 N N . LEU A 1 108 ? 8.102 -7.48 4.402 1 98.75 108 LEU A N 1
ATOM 833 C CA . LEU A 1 108 ? 7.148 -8.156 3.529 1 98.75 108 LEU A CA 1
ATOM 834 C C . LEU A 1 108 ? 5.906 -8.586 4.305 1 98.75 108 LEU A C 1
ATOM 836 O O . LEU A 1 108 ? 4.781 -8.328 3.875 1 98.75 108 LEU A O 1
ATOM 840 N N . LEU A 1 109 ? 6.137 -9.195 5.457 1 98.81 109 LEU A N 1
ATOM 841 C CA . LEU A 1 109 ? 5.039 -9.664 6.297 1 98.81 109 LEU A CA 1
ATOM 842 C C . LEU A 1 109 ? 4.141 -8.508 6.711 1 98.81 109 LEU A C 1
ATOM 844 O O . LEU A 1 109 ? 2.912 -8.609 6.645 1 98.81 109 LEU A O 1
ATOM 848 N N . ALA A 1 110 ? 4.676 -7.43 7.117 1 98.69 110 ALA A N 1
ATOM 849 C CA . ALA A 1 110 ? 3.906 -6.27 7.562 1 98.69 110 ALA A CA 1
ATOM 850 C C . ALA A 1 110 ? 3.039 -5.719 6.43 1 98.69 110 ALA A C 1
ATOM 852 O O . ALA A 1 110 ? 1.889 -5.336 6.652 1 98.69 110 ALA A O 1
ATOM 853 N N . ARG A 1 111 ? 3.576 -5.664 5.242 1 98.75 111 ARG A N 1
ATOM 854 C CA . ARG A 1 111 ? 2.83 -5.156 4.094 1 98.75 111 ARG A CA 1
ATOM 855 C C . ARG A 1 111 ? 1.702 -6.105 3.709 1 98.75 111 ARG A C 1
ATOM 857 O O . ARG A 1 111 ? 0.583 -5.672 3.436 1 98.75 111 ARG A O 1
ATOM 864 N N . LEU A 1 112 ? 2.014 -7.414 3.719 1 98.81 112 LEU A N 1
ATOM 865 C CA . LEU A 1 112 ? 0.971 -8.383 3.41 1 98.81 112 LEU A CA 1
ATOM 866 C C . LEU A 1 112 ? -0.167 -8.305 4.422 1 98.81 112 LEU A C 1
ATOM 868 O O . LEU A 1 112 ? -1.341 -8.359 4.051 1 98.81 112 LEU A O 1
ATOM 872 N N . ARG A 1 113 ? 0.168 -8.133 5.672 1 98.5 113 ARG A N 1
ATOM 873 C CA . ARG A 1 113 ? -0.85 -8.016 6.711 1 98.5 113 ARG A CA 1
ATOM 874 C C . ARG A 1 113 ? -1.695 -6.762 6.504 1 98.5 113 ARG A C 1
ATOM 876 O O . ARG A 1 113 ? -2.908 -6.781 6.723 1 98.5 113 ARG A O 1
ATOM 883 N N . LEU A 1 114 ? -1.045 -5.723 6.141 1 98.06 114 LEU A N 1
ATOM 884 C CA . LEU A 1 114 ? -1.759 -4.488 5.84 1 98.06 114 LEU A CA 1
ATOM 885 C C . LEU A 1 114 ? -2.816 -4.715 4.766 1 98.06 114 LEU A C 1
ATOM 887 O O . LEU A 1 114 ? -3.982 -4.355 4.949 1 98.06 114 LEU A O 1
ATOM 891 N N . HIS A 1 115 ? -2.402 -5.352 3.654 1 98.25 115 HIS A N 1
ATOM 892 C CA . HIS A 1 115 ? -3.312 -5.547 2.531 1 98.25 115 HIS A CA 1
ATOM 893 C C . HIS A 1 115 ? -4.414 -6.543 2.877 1 98.25 115 HIS A C 1
ATOM 895 O O . HIS A 1 115 ? -5.547 -6.41 2.408 1 98.25 115 HIS A O 1
ATOM 901 N N . LEU A 1 116 ? -4.094 -7.543 3.703 1 98.25 116 LEU A N 1
ATOM 902 C CA . LEU A 1 116 ? -5.098 -8.5 4.164 1 98.25 116 LEU A CA 1
ATOM 903 C C . LEU A 1 116 ? -6.145 -7.809 5.031 1 98.25 116 LEU A C 1
ATOM 905 O O . LEU A 1 116 ? -7.344 -8.031 4.855 1 98.25 116 LEU A O 1
ATOM 909 N N . ARG A 1 117 ? -5.699 -6.941 5.949 1 96.12 117 ARG A N 1
ATOM 910 C CA . ARG A 1 117 ? -6.617 -6.207 6.812 1 96.12 117 ARG A CA 1
ATOM 911 C C . ARG A 1 117 ? -7.516 -5.281 5.996 1 96.12 117 ARG A C 1
ATOM 913 O O . ARG A 1 117 ? -8.719 -5.211 6.238 1 96.12 117 ARG A O 1
ATOM 920 N N . GLN A 1 118 ? -6.934 -4.605 5.094 1 94.94 118 GLN A N 1
ATOM 921 C CA . GLN A 1 118 ? -7.688 -3.668 4.266 1 94.94 118 GLN A CA 1
ATOM 922 C C . GLN A 1 118 ? -8.742 -4.391 3.438 1 94.94 118 GLN A C 1
ATOM 924 O O . GLN A 1 118 ? -9.859 -3.896 3.281 1 94.94 118 GLN A O 1
ATOM 929 N N . SER A 1 119 ? -8.328 -5.512 2.873 1 95.19 119 SER A N 1
ATOM 930 C CA . SER A 1 119 ? -9.258 -6.309 2.08 1 95.19 119 SER A CA 1
ATOM 931 C C . SER A 1 119 ? -10.43 -6.793 2.924 1 95.19 119 SER A C 1
ATOM 933 O O . SER A 1 119 ? -11.578 -6.77 2.473 1 95.19 119 SER A O 1
ATOM 935 N N . GLU A 1 120 ? -10.164 -7.176 4.125 1 92.88 120 GLU A N 1
ATOM 936 C CA . GLU A 1 120 ? -11.203 -7.648 5.039 1 92.88 120 GLU A CA 1
ATOM 937 C C . GLU A 1 120 ? -12.195 -6.539 5.375 1 92.88 120 GLU A C 1
ATOM 939 O O . GLU A 1 120 ? -13.398 -6.77 5.438 1 92.88 120 GLU A O 1
ATOM 944 N N . GLN A 1 121 ? -11.695 -5.402 5.598 1 88.69 121 GLN A N 1
ATOM 945 C CA . GLN A 1 121 ? -12.539 -4.262 5.926 1 88.69 121 GLN A CA 1
ATOM 946 C C . GLN A 1 121 ? -13.469 -3.906 4.762 1 88.69 121 GLN A C 1
ATOM 948 O O . GLN A 1 121 ? -14.641 -3.605 4.969 1 88.69 121 GLN A O 1
ATOM 953 N N . THR A 1 122 ? -12.906 -3.967 3.578 1 88.44 122 THR A N 1
ATOM 954 C CA . THR A 1 122 ? -13.695 -3.65 2.395 1 88.44 122 THR A CA 1
ATOM 955 C C . THR A 1 122 ? -14.781 -4.699 2.178 1 88.44 122 THR A C 1
ATOM 957 O O . THR A 1 122 ? -15.922 -4.359 1.846 1 88.44 122 THR A O 1
ATOM 960 N N . GLN A 1 123 ? -14.438 -5.922 2.348 1 85.69 123 GLN A N 1
ATOM 961 C CA . GLN A 1 123 ? -15.398 -7.004 2.164 1 85.69 123 GLN A CA 1
ATOM 962 C C . GLN A 1 123 ? -16.516 -6.938 3.207 1 85.69 123 GLN A C 1
ATOM 964 O O . GLN A 1 123 ? -17.672 -7.207 2.902 1 85.69 123 GLN A O 1
ATOM 969 N N . GLN A 1 124 ? -16.156 -6.613 4.402 1 83.88 124 GLN A N 1
ATOM 970 C CA . GLN A 1 124 ? -17.156 -6.488 5.461 1 83.88 124 GLN A CA 1
ATOM 971 C C . GLN A 1 124 ? -18.141 -5.359 5.164 1 83.88 124 GLN A C 1
ATOM 973 O O . GLN A 1 124 ? -19.344 -5.512 5.363 1 83.88 124 GLN A O 1
ATOM 978 N N . ALA A 1 125 ? -17.672 -4.316 4.672 1 80.44 125 ALA A N 1
ATOM 979 C CA . ALA A 1 125 ? -18.531 -3.182 4.344 1 80.44 125 ALA A CA 1
ATOM 980 C C . ALA A 1 125 ? -19.484 -3.533 3.203 1 80.44 125 ALA A C 1
ATOM 982 O O . ALA A 1 125 ? -20.672 -3.164 3.234 1 80.44 125 ALA A O 1
ATOM 983 N N . LYS A 1 126 ? -19.047 -4.289 2.32 1 80.75 126 LYS A N 1
ATOM 984 C CA . LYS A 1 126 ? -19.859 -4.695 1.182 1 80.75 126 LYS A CA 1
ATOM 985 C C . LYS A 1 126 ? -20.938 -5.695 1.605 1 80.75 126 LYS A C 1
ATOM 987 O O . LYS A 1 126 ? -22.062 -5.664 1.096 1 80.75 126 LYS A O 1
ATOM 992 N N . SER A 1 127 ? -20.562 -6.566 2.438 1 79.44 127 SER A N 1
ATOM 993 C CA . SER A 1 127 ? -21.516 -7.559 2.92 1 79.44 127 SER A CA 1
ATOM 994 C C . SER A 1 127 ? -22.656 -6.898 3.689 1 79.44 127 SER A C 1
ATOM 996 O O . SER A 1 127 ? -23.812 -7.293 3.547 1 79.44 127 SER A O 1
ATOM 998 N N . LEU A 1 128 ? -22.359 -5.941 4.402 1 74.38 128 LEU A N 1
ATOM 999 C CA . LEU A 1 128 ? -23.375 -5.211 5.156 1 74.38 128 LEU A CA 1
ATOM 1000 C C . LEU A 1 128 ? -24.297 -4.434 4.223 1 74.38 128 LEU A C 1
ATOM 1002 O O . LEU A 1 128 ? -25.5 -4.332 4.473 1 74.38 128 LEU A O 1
ATOM 1006 N N . GLN A 1 129 ? -23.781 -3.979 3.182 1 73.06 129 GLN A N 1
ATOM 1007 C CA . GLN A 1 129 ? -24.562 -3.281 2.172 1 73.06 129 GLN A CA 1
ATOM 1008 C C . GLN A 1 129 ? -25.516 -4.238 1.462 1 73.06 129 GLN A C 1
ATOM 1010 O O . GLN A 1 129 ? -26.688 -3.912 1.24 1 73.06 129 GLN A O 1
ATOM 1015 N N . GLU A 1 130 ? -24.969 -5.379 1.078 1 73.5 130 GLU A N 1
ATOM 1016 C CA . GLU A 1 130 ? -25.781 -6.367 0.39 1 73.5 130 GLU A CA 1
ATOM 1017 C C . GLU A 1 130 ? -26.906 -6.879 1.295 1 73.5 130 GLU A C 1
ATOM 1019 O O . GLU A 1 130 ? -28.016 -7.129 0.833 1 73.5 130 GLU A O 1
ATOM 1024 N N . SER A 1 131 ? -26.609 -7.023 2.535 1 68.12 131 SER A N 1
ATOM 1025 C CA . SER A 1 131 ? -27.625 -7.477 3.484 1 68.12 131 SER A CA 1
ATOM 1026 C C . SER A 1 131 ? -28.688 -6.406 3.719 1 68.12 131 SER A C 1
ATOM 1028 O O . SER A 1 131 ? -29.875 -6.719 3.85 1 68.12 131 SER A O 1
ATOM 1030 N N . ALA A 1 132 ? -28.328 -5.219 3.758 1 60.97 132 ALA A N 1
ATOM 1031 C CA . ALA A 1 132 ? -29.25 -4.105 3.961 1 60.97 132 ALA A CA 1
ATOM 1032 C C . ALA A 1 132 ? -30.172 -3.924 2.752 1 60.97 132 ALA A C 1
ATOM 1034 O O . ALA A 1 132 ? -31.266 -3.393 2.877 1 60.97 132 ALA A O 1
ATOM 1035 N N . LEU A 1 133 ? -29.656 -4.371 1.664 1 56.38 133 LEU A N 1
ATOM 1036 C CA . LEU A 1 133 ? -30.422 -4.227 0.431 1 56.38 133 LEU A CA 1
ATOM 1037 C C . LEU A 1 133 ? -31.297 -5.453 0.194 1 56.38 133 LEU A C 1
ATOM 1039 O O . LEU A 1 133 ? -32.156 -5.445 -0.693 1 56.38 133 LEU A O 1
ATOM 1043 N N . THR A 1 134 ? -30.922 -6.609 0.796 1 50.56 134 THR A N 1
ATOM 1044 C CA . THR A 1 134 ? -31.812 -7.754 0.627 1 50.56 134 THR A CA 1
ATOM 1045 C C . THR A 1 134 ? -33.219 -7.434 1.147 1 50.56 134 THR A C 1
ATOM 1047 O O . THR A 1 134 ? -33.375 -7.016 2.297 1 50.56 134 THR A O 1
ATOM 1050 N N . PRO A 1 135 ? -33.969 -7.246 0.207 1 45.81 135 PRO A N 1
ATOM 1051 C CA . PRO A 1 135 ? -35.375 -7.012 0.6 1 45.81 135 PRO A CA 1
ATOM 1052 C C . PRO A 1 135 ? -35.844 -7.961 1.7 1 45.81 135 PRO A C 1
ATOM 1054 O O . PRO A 1 135 ? -35.469 -9.133 1.717 1 45.81 135 PRO A O 1
ATOM 1057 N N . HIS A 1 136 ? -35.844 -7.504 2.949 1 46.09 136 HIS A N 1
ATOM 1058 C CA . HIS A 1 136 ? -36.594 -8.312 3.898 1 46.09 136 HIS A CA 1
ATOM 1059 C C . HIS A 1 136 ? -37.75 -9.039 3.211 1 46.09 136 HIS A C 1
ATOM 1061 O O . HIS A 1 136 ? -38.344 -8.508 2.275 1 46.09 136 HIS A O 1
ATOM 1067 N N . LYS A 1 137 ? -37.75 -10.312 3.395 1 44.34 137 LYS A N 1
ATOM 1068 C CA . LYS A 1 137 ? -38.938 -11.078 3.039 1 44.34 137 LYS A CA 1
ATOM 1069 C C . LYS A 1 137 ? -40.188 -10.242 3.182 1 44.34 137 LYS A C 1
ATOM 1071 O O . LYS A 1 137 ? -40.344 -9.5 4.156 1 44.34 137 LYS A O 1
ATOM 1076 N N . ALA A 1 138 ? -40.875 -10.18 2.072 1 42.31 138 ALA A N 1
ATOM 1077 C CA . ALA A 1 138 ? -42.219 -9.578 2.137 1 42.31 138 ALA A CA 1
ATOM 1078 C C . ALA A 1 138 ? -42.906 -9.914 3.457 1 42.31 138 ALA A C 1
ATOM 1080 O O . ALA A 1 138 ? -42.938 -11.078 3.865 1 42.31 138 ALA A O 1
ATOM 1081 N N . LEU A 1 139 ? -42.75 -9.086 4.402 1 41.16 139 LEU A N 1
ATOM 1082 C CA . LEU A 1 139 ? -43.688 -9.43 5.457 1 41.16 139 LEU A CA 1
ATOM 1083 C C . LEU A 1 139 ? -45.125 -9.453 4.918 1 41.16 139 LEU A C 1
ATOM 1085 O O . LEU A 1 139 ? -45.594 -8.461 4.359 1 41.16 139 LEU A O 1
ATOM 1089 N N . ARG A 1 140 ? -45.438 -10.672 4.531 1 42.81 140 ARG A N 1
ATOM 1090 C CA . ARG A 1 140 ? -46.844 -10.914 4.16 1 42.81 140 ARG A CA 1
ATOM 1091 C C . ARG A 1 140 ? -47.75 -10.859 5.379 1 42.81 140 ARG A C 1
ATOM 1093 O O . ARG A 1 140 ? -47.5 -11.539 6.379 1 42.81 140 ARG A O 1
ATOM 1100 N N . PHE A 1 141 ? -48.281 -9.75 5.676 1 35.78 141 PHE A N 1
ATOM 1101 C CA . PHE A 1 141 ? -49.375 -9.727 6.613 1 35.78 141 PHE A CA 1
ATOM 1102 C C . PHE A 1 141 ? -50.719 -9.734 5.875 1 35.78 141 PHE A C 1
ATOM 1104 O O . PHE A 1 141 ? -51.125 -8.719 5.305 1 35.78 141 PHE A O 1
ATOM 1111 N N . GLY A 1 142 ? -51.5 -10.656 5.848 1 47.38 142 GLY A N 1
ATOM 1112 C CA . GLY A 1 142 ? -52.719 -10.898 5.074 1 47.38 142 GLY A CA 1
ATOM 1113 C C . GLY A 1 142 ? -52.469 -10.906 3.574 1 47.38 142 GLY A C 1
ATOM 1114 O O . GLY A 1 142 ? -51.594 -11.625 3.084 1 47.38 142 GLY A O 1
ATOM 1115 N N . ALA A 1 143 ? -53.281 -9.945 2.84 1 43.62 143 ALA A N 1
ATOM 1116 C CA . ALA A 1 143 ? -53.219 -9.828 1.385 1 43.62 143 ALA A CA 1
ATOM 1117 C C . ALA A 1 143 ? -52.094 -8.898 0.943 1 43.62 143 ALA A C 1
ATOM 1119 O O . ALA A 1 143 ? -51.938 -8.633 -0.251 1 43.62 143 ALA A O 1
ATOM 1120 N N . PHE A 1 144 ? -51.469 -8.242 1.761 1 39.12 144 PHE A N 1
ATOM 1121 C CA . PHE A 1 144 ? -50.562 -7.188 1.38 1 39.12 144 PHE A CA 1
ATOM 1122 C C . PHE A 1 144 ? -49.094 -7.641 1.576 1 39.12 144 PHE A C 1
ATOM 1124 O O . PHE A 1 144 ? -48.812 -8.344 2.543 1 39.12 144 PHE A O 1
ATOM 1131 N N . SER A 1 145 ? -48.281 -7.863 0.515 1 40.91 145 SER A N 1
ATOM 1132 C CA . SER A 1 145 ? -46.844 -8.117 0.562 1 40.91 145 SER A CA 1
ATOM 1133 C C . SER A 1 145 ? -46.031 -6.809 0.518 1 40.91 145 SER A C 1
ATOM 1135 O O . SER A 1 145 ? -46.344 -5.93 -0.295 1 40.91 145 SER A O 1
ATOM 1137 N N . ILE A 1 146 ? -45.625 -6.273 1.543 1 37.53 146 ILE A N 1
ATOM 1138 C CA . ILE A 1 146 ? -44.75 -5.098 1.538 1 37.53 146 ILE A CA 1
ATOM 1139 C C . ILE A 1 146 ? -43.312 -5.512 1.209 1 37.53 146 ILE A C 1
ATOM 1141 O O . ILE A 1 146 ? -42.719 -6.293 1.94 1 37.53 146 ILE A O 1
ATOM 1145 N N . ALA A 1 147 ? -42.938 -5.582 -0.018 1 40.09 147 ALA A N 1
ATOM 1146 C CA . ALA A 1 147 ? -41.594 -5.887 -0.48 1 40.09 147 ALA A CA 1
ATOM 1147 C C . ALA A 1 147 ? -40.656 -4.68 -0.318 1 40.09 147 ALA A C 1
ATOM 1149 O O . ALA A 1 147 ? -41.062 -3.543 -0.558 1 40.09 147 ALA A O 1
ATOM 1150 N N . PRO A 1 148 ? -39.688 -4.715 0.54 1 43.03 148 PRO A N 1
ATOM 1151 C CA . PRO A 1 148 ? -38.688 -3.627 0.592 1 43.03 148 PRO A CA 1
ATOM 1152 C C . PRO A 1 148 ? -38.188 -3.236 -0.789 1 43.03 148 PRO A C 1
ATOM 1154 O O . PRO A 1 148 ? -38.125 -4.07 -1.697 1 43.03 148 PRO A O 1
ATOM 1157 N N . LEU A 1 149 ? -38.344 -1.989 -1.253 1 37 149 LEU A N 1
ATOM 1158 C CA . LEU A 1 149 ? -37.875 -1.438 -2.523 1 37 149 LEU A CA 1
ATOM 1159 C C . LEU A 1 149 ? -36.375 -1.604 -2.672 1 37 149 LEU A C 1
ATOM 1161 O O . LEU A 1 149 ? -35.594 -1.297 -1.749 1 37 149 LEU A O 1
ATOM 1165 N N . ASN A 1 150 ? -35.812 -2.533 -3.443 1 36.59 150 ASN A N 1
ATOM 1166 C CA . ASN A 1 150 ? -34.469 -2.783 -3.955 1 36.59 150 ASN A CA 1
ATOM 1167 C C . ASN A 1 150 ? -33.875 -1.539 -4.617 1 36.59 150 ASN A C 1
ATOM 1169 O O . ASN A 1 150 ? -34.375 -1.078 -5.641 1 36.59 150 ASN A O 1
ATOM 1173 N N . LEU A 1 151 ? -33.375 -0.451 -3.975 1 31.72 151 LEU A N 1
ATOM 1174 C CA . LEU A 1 151 ? -32.781 0.613 -4.762 1 31.72 151 LEU A CA 1
ATOM 1175 C C . LEU A 1 151 ? -31.453 0.148 -5.367 1 31.72 151 LEU A C 1
ATOM 1177 O O . LEU A 1 151 ? -30.547 -0.268 -4.645 1 31.72 151 LEU A O 1
ATOM 1181 N N . SER A 1 152 ? -31.391 -0.634 -6.457 1 30.73 152 SER A N 1
ATOM 1182 C CA . SER A 1 152 ? -30.234 -1.064 -7.238 1 30.73 152 SER A CA 1
ATOM 1183 C C . SER A 1 152 ? -29.594 0.111 -7.961 1 30.73 152 SER A C 1
ATOM 1185 O O . SER A 1 152 ? -30.219 0.73 -8.828 1 30.73 152 SER A O 1
ATOM 1187 N N . LEU A 1 153 ? -28.812 1.085 -7.402 1 28.8 153 LEU A N 1
ATOM 1188 C CA . LEU A 1 153 ? -28.141 1.978 -8.336 1 28.8 153 LEU A CA 1
ATOM 1189 C C . LEU A 1 153 ? -27.016 1.248 -9.07 1 28.8 153 LEU A C 1
ATOM 1191 O O . LEU A 1 153 ? -26.219 0.555 -8.445 1 28.8 153 LEU A O 1
ATOM 1195 N N . ILE A 1 154 ? -27.25 0.62 -10.195 1 26.02 154 ILE A N 1
ATOM 1196 C CA . ILE A 1 154 ? -26.391 -0.039 -11.164 1 26.02 154 ILE A CA 1
ATOM 1197 C C . ILE A 1 154 ? -25.5 0.999 -11.859 1 26.02 154 ILE A C 1
ATOM 1199 O O . ILE A 1 154 ? -26.016 1.942 -12.469 1 26.02 154 ILE A O 1
ATOM 1203 N N . ARG A 1 155 ? -24.375 1.469 -11.211 1 23.3 155 ARG A N 1
ATOM 1204 C CA . ARG A 1 155 ? -23.516 2.232 -12.102 1 23.3 155 ARG A CA 1
ATOM 1205 C C . ARG A 1 155 ? -22.781 1.313 -13.07 1 23.3 155 ARG A C 1
ATOM 1207 O O . ARG A 1 155 ? -22.188 0.317 -12.664 1 23.3 155 ARG A O 1
ATOM 1214 N N . LEU A 1 156 ? -23.281 1.226 -14.25 1 21.59 156 LEU A N 1
ATOM 1215 C CA . LEU A 1 156 ? -22.703 0.658 -15.469 1 21.59 156 LEU A CA 1
ATOM 1216 C C . LEU A 1 156 ? -21.344 1.269 -15.773 1 21.59 156 LEU A C 1
ATOM 1218 O O . LEU A 1 156 ? -21.219 2.49 -15.891 1 21.59 156 LEU A O 1
ATOM 1222 N N . CYS A 1 157 ? -20.25 0.509 -15.141 1 21.75 157 CYS A N 1
ATOM 1223 C CA . CYS A 1 157 ? -19.094 0.835 -15.977 1 21.75 157 CYS A CA 1
ATOM 1224 C C . CYS A 1 157 ? -19.219 0.17 -17.344 1 21.75 157 CYS A C 1
ATOM 1226 O O . CYS A 1 157 ? -19.75 -0.929 -17.469 1 21.75 157 CYS A O 1
ATOM 1228 N N . MET B 1 1 ? -11.438 17.344 -7.312 1 90.62 1 MET B N 1
ATOM 1229 C CA . MET B 1 1 ? -10 17.453 -7.113 1 90.62 1 MET B CA 1
ATOM 1230 C C . MET B 1 1 ? -9.602 16.953 -5.727 1 90.62 1 MET B C 1
ATOM 1232 O O . MET B 1 1 ? -10.211 17.344 -4.727 1 90.62 1 MET B O 1
ATOM 1236 N N . ASN B 1 2 ? -8.602 16.078 -5.645 1 97.56 2 ASN B N 1
ATOM 1237 C CA . ASN B 1 2 ? -8.156 15.531 -4.363 1 97.56 2 ASN B CA 1
ATOM 1238 C C . ASN B 1 2 ? -7.305 16.531 -3.594 1 97.56 2 ASN B C 1
ATOM 1240 O O . ASN B 1 2 ? -6.559 17.312 -4.195 1 97.56 2 ASN B O 1
ATOM 1244 N N . ARG B 1 3 ? -7.438 16.562 -2.326 1 98.69 3 ARG B N 1
ATOM 1245 C CA . ARG B 1 3 ? -6.656 17.422 -1.445 1 98.69 3 ARG B CA 1
ATOM 1246 C C . ARG B 1 3 ? -5.793 16.609 -0.497 1 98.69 3 ARG B C 1
ATOM 1248 O O . ARG B 1 3 ? -6.293 15.703 0.184 1 98.69 3 ARG B O 1
ATOM 1255 N N . ILE B 1 4 ? -4.543 17.016 -0.501 1 98.88 4 ILE B N 1
ATOM 1256 C CA . ILE B 1 4 ? -3.584 16.344 0.367 1 98.88 4 ILE B CA 1
ATOM 1257 C C . ILE B 1 4 ? -2.992 17.344 1.357 1 98.88 4 ILE B C 1
ATOM 1259 O O . ILE B 1 4 ? -2.676 18.484 0.99 1 98.88 4 ILE B O 1
ATOM 1263 N N . VAL B 1 5 ? -2.953 16.953 2.623 1 98.94 5 VAL B N 1
ATOM 1264 C CA . VAL B 1 5 ? -2.104 17.672 3.566 1 98.94 5 VAL B CA 1
ATOM 1265 C C . VAL B 1 5 ? -0.731 17.016 3.639 1 98.94 5 VAL B C 1
ATOM 1267 O O . VAL B 1 5 ? -0.626 15.812 3.914 1 98.94 5 VAL B O 1
ATOM 1270 N N . PHE B 1 6 ? 0.22 17.812 3.301 1 98.94 6 PHE B N 1
ATOM 1271 C CA . PHE B 1 6 ? 1.612 17.391 3.322 1 98.94 6 PHE B CA 1
ATOM 1272 C C . PHE B 1 6 ? 2.365 18.047 4.473 1 98.94 6 PHE B C 1
ATOM 1274 O O . PHE B 1 6 ? 2.6 19.25 4.457 1 98.94 6 PHE B O 1
ATOM 1281 N N . VAL B 1 7 ? 2.768 17.203 5.5 1 98.88 7 VAL B N 1
ATOM 1282 C CA . VAL B 1 7 ? 3.51 17.719 6.645 1 98.88 7 VAL B CA 1
ATOM 1283 C C . VAL B 1 7 ? 5.008 17.547 6.414 1 98.88 7 VAL B C 1
ATOM 1285 O O . VAL B 1 7 ? 5.52 16.422 6.469 1 98.88 7 VAL B O 1
ATOM 1288 N N . GLU B 1 8 ? 5.633 18.625 6.125 1 98.69 8 GLU B N 1
ATOM 1289 C CA . GLU B 1 8 ? 7.012 18.656 5.641 1 98.69 8 GLU B CA 1
ATOM 1290 C C . GLU B 1 8 ? 7.691 19.9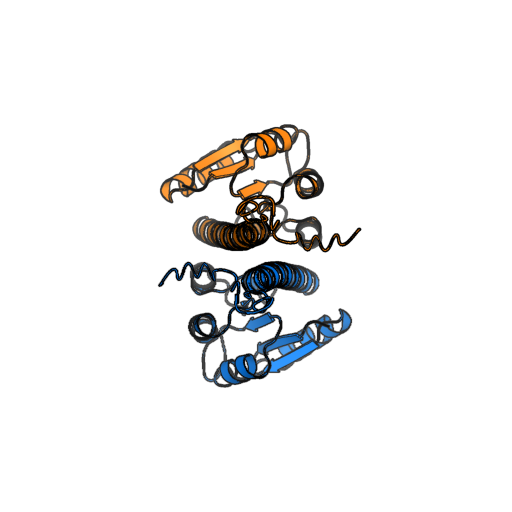69 6.02 1 98.69 8 GLU B C 1
ATOM 1292 O O . GLU B 1 8 ? 7.199 21.047 5.691 1 98.69 8 GLU B O 1
ATOM 1297 N N . ASP B 1 9 ? 8.805 19.828 6.73 1 98.44 9 ASP B N 1
ATOM 1298 C CA . ASP B 1 9 ? 9.43 21.031 7.254 1 98.44 9 ASP B CA 1
ATOM 1299 C C . ASP B 1 9 ? 10.445 21.609 6.262 1 98.44 9 ASP B C 1
ATOM 1301 O O . ASP B 1 9 ? 10.859 22.75 6.387 1 98.44 9 ASP B O 1
ATOM 1305 N N . ASP B 1 10 ? 10.922 20.797 5.316 1 98 10 ASP B N 1
ATOM 1306 C CA . ASP B 1 10 ? 11.812 21.312 4.273 1 98 10 ASP B CA 1
ATOM 1307 C C . ASP B 1 10 ? 11.023 22.047 3.195 1 98 10 ASP B C 1
ATOM 1309 O O . ASP B 1 10 ? 10.312 21.438 2.402 1 98 10 ASP B O 1
ATOM 1313 N N . ALA B 1 11 ? 11.203 23.297 3.162 1 97.88 11 ALA B N 1
ATOM 1314 C CA . ALA B 1 11 ? 10.406 24.156 2.285 1 97.88 11 ALA B CA 1
ATOM 1315 C C . ALA B 1 11 ? 10.617 23.781 0.819 1 97.88 11 ALA B C 1
ATOM 1317 O O . ALA B 1 11 ? 9.68 23.844 0.017 1 97.88 11 ALA B O 1
ATOM 1318 N N . GLU B 1 12 ? 11.805 23.438 0.431 1 97.62 12 GLU B N 1
ATOM 1319 C CA . GLU B 1 12 ? 12.109 23.078 -0.952 1 97.62 12 GLU B CA 1
ATOM 1320 C C . GLU B 1 12 ? 11.43 21.766 -1.349 1 97.62 12 GLU B C 1
ATOM 1322 O O . GLU B 1 12 ? 10.797 21.688 -2.402 1 97.62 12 GLU B O 1
ATOM 1327 N N . VAL B 1 13 ? 11.547 20.797 -0.487 1 97.44 13 VAL B N 1
ATOM 1328 C CA . VAL B 1 13 ? 10.906 19.5 -0.741 1 97.44 13 VAL B CA 1
ATOM 1329 C C . VAL B 1 13 ? 9.391 19.688 -0.814 1 97.44 13 VAL B C 1
ATOM 1331 O O . VAL B 1 13 ? 8.742 19.188 -1.739 1 97.44 13 VAL B O 1
ATOM 1334 N N . GLY B 1 14 ? 8.859 20.422 0.156 1 98.06 14 GLY B N 1
ATOM 1335 C CA . GLY B 1 14 ? 7.43 20.688 0.198 1 98.06 14 GLY B CA 1
ATOM 1336 C C . GLY B 1 14 ? 6.906 21.359 -1.056 1 98.06 14 GLY B C 1
ATOM 1337 O O . GLY B 1 14 ? 5.906 20.922 -1.632 1 98.06 14 GLY B O 1
ATOM 1338 N N . SER B 1 15 ? 7.613 22.344 -1.488 1 98.06 15 SER B N 1
ATOM 1339 C CA . SER B 1 15 ? 7.176 23.125 -2.643 1 98.06 15 SER B CA 1
ATOM 1340 C C . SER B 1 15 ? 7.285 22.312 -3.93 1 98.06 15 SER B C 1
ATOM 1342 O O . SER B 1 15 ? 6.406 22.391 -4.793 1 98.06 15 SER B O 1
ATOM 1344 N N . LEU B 1 16 ? 8.344 21.562 -4.074 1 97.81 16 LEU B N 1
ATOM 1345 C CA . LEU B 1 16 ? 8.57 20.781 -5.277 1 97.81 16 LEU B CA 1
ATOM 1346 C C . LEU B 1 16 ? 7.508 19.688 -5.43 1 97.81 16 LEU B C 1
ATOM 1348 O O . LEU B 1 16 ? 6.918 19.547 -6.5 1 97.81 16 LEU B O 1
ATOM 1352 N N . ILE B 1 17 ? 7.27 19.031 -4.395 1 98.19 17 ILE B N 1
ATOM 1353 C CA . ILE B 1 17 ? 6.285 17.953 -4.426 1 98.19 17 ILE B CA 1
ATOM 1354 C C . ILE B 1 17 ? 4.891 18.531 -4.641 1 98.19 17 ILE B C 1
ATOM 1356 O O . ILE B 1 17 ? 4.109 18 -5.438 1 98.19 17 ILE B O 1
ATOM 1360 N N . ALA B 1 18 ? 4.59 19.641 -3.932 1 98.62 18 ALA B N 1
ATOM 1361 C CA . ALA B 1 18 ? 3.291 20.297 -4.102 1 98.62 18 ALA B CA 1
ATOM 1362 C C . ALA B 1 18 ? 3.078 20.719 -5.547 1 98.62 18 ALA B C 1
ATOM 1364 O O . ALA B 1 18 ? 2.006 20.5 -6.117 1 98.62 18 ALA B O 1
ATOM 1365 N N . ALA B 1 19 ? 4.062 21.281 -6.145 1 98.56 19 ALA B N 1
ATOM 1366 C CA . ALA B 1 19 ? 3.975 21.75 -7.531 1 98.56 19 ALA B CA 1
ATOM 1367 C C . ALA B 1 19 ? 3.779 20.578 -8.484 1 98.56 19 ALA B C 1
ATOM 1369 O O . ALA B 1 19 ? 2.955 20.641 -9.398 1 98.56 19 ALA B O 1
ATOM 1370 N N . TYR B 1 20 ? 4.531 19.562 -8.281 1 98.69 20 TYR B N 1
ATOM 1371 C CA . TYR B 1 20 ? 4.441 18.391 -9.133 1 98.69 20 TYR B CA 1
ATOM 1372 C C . TYR B 1 20 ? 3.049 17.766 -9.062 1 98.69 20 TYR B C 1
ATOM 1374 O O . TYR B 1 20 ? 2.449 17.469 -10.102 1 98.69 20 TYR B O 1
ATOM 1382 N N . LEU B 1 21 ? 2.527 17.625 -7.84 1 98.69 21 LEU B N 1
ATOM 1383 C CA . LEU B 1 21 ? 1.214 17.016 -7.656 1 98.69 21 LEU B CA 1
ATOM 1384 C C . LEU B 1 21 ? 0.114 17.922 -8.203 1 98.69 21 LEU B C 1
ATOM 1386 O O . LEU B 1 21 ? -0.89 17.438 -8.727 1 98.69 21 LEU B O 1
ATOM 1390 N N . ALA B 1 22 ? 0.3 19.219 -8.062 1 98.38 22 ALA B N 1
ATOM 1391 C CA . ALA B 1 22 ? -0.664 20.172 -8.609 1 98.38 22 ALA B CA 1
ATOM 1392 C C . ALA B 1 22 ? -0.807 20.016 -10.117 1 98.38 22 ALA B C 1
ATOM 1394 O O . ALA B 1 22 ? -1.913 20.094 -10.656 1 98.38 22 ALA B O 1
ATOM 1395 N N . LYS B 1 23 ? 0.266 19.719 -10.812 1 98.06 23 LYS B N 1
ATOM 1396 C CA . LYS B 1 23 ? 0.255 19.484 -12.25 1 98.06 23 LYS B CA 1
ATOM 1397 C C . LYS B 1 23 ? -0.562 18.25 -12.609 1 98.06 23 LYS B C 1
ATOM 1399 O O . LYS B 1 23 ? -0.913 18.047 -13.773 1 98.06 23 LYS B O 1
ATOM 1404 N N . HIS B 1 24 ? -0.809 17.469 -1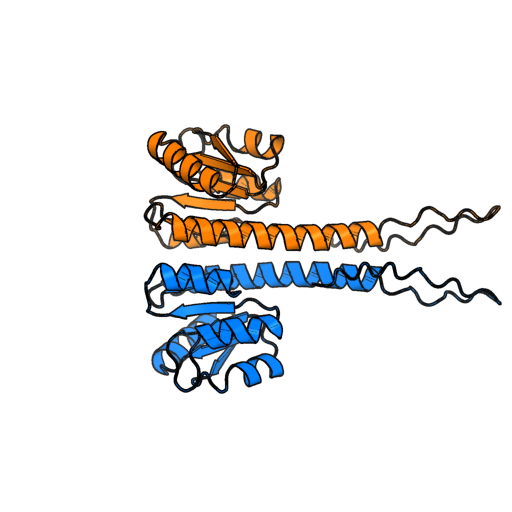1.633 1 98.12 24 HIS B N 1
ATOM 1405 C CA . HIS B 1 24 ? -1.554 16.234 -11.844 1 98.12 24 HIS B CA 1
ATOM 1406 C C . HIS B 1 24 ? -2.891 16.266 -11.109 1 98.12 24 HIS B C 1
ATOM 1408 O O . HIS B 1 24 ? -3.387 15.219 -10.672 1 98.12 24 HIS B O 1
ATOM 1414 N N . ASP B 1 25 ? -3.369 17.438 -10.82 1 98.12 25 ASP B N 1
ATOM 1415 C CA . ASP B 1 25 ? -4.727 17.703 -10.359 1 98.12 25 ASP B CA 1
ATOM 1416 C C . ASP B 1 25 ? -4.906 17.281 -8.906 1 98.12 25 ASP B C 1
ATOM 1418 O O . ASP B 1 25 ? -5.969 16.781 -8.523 1 98.12 25 ASP B O 1
ATOM 1422 N N . ILE B 1 26 ? -3.879 17.438 -8.148 1 98.62 26 ILE B N 1
ATOM 1423 C CA . ILE B 1 26 ? -3.93 17.219 -6.707 1 98.62 26 ILE B CA 1
ATOM 1424 C C . ILE B 1 26 ? -3.494 18.5 -5.98 1 98.62 26 ILE B C 1
ATOM 1426 O O . ILE B 1 26 ? -2.389 19 -6.203 1 98.62 26 ILE B O 1
ATOM 1430 N N . ASP B 1 27 ? -4.387 18.984 -5.203 1 98.56 27 ASP B N 1
ATOM 1431 C CA . ASP B 1 27 ? -4.07 20.156 -4.395 1 98.56 27 ASP B CA 1
ATOM 1432 C C . ASP B 1 27 ? -3.369 19.75 -3.098 1 98.56 27 ASP B C 1
ATOM 1434 O O . ASP B 1 27 ? -3.756 18.781 -2.453 1 98.56 27 ASP B O 1
ATOM 1438 N N . VAL B 1 28 ? -2.346 20.562 -2.746 1 98.75 28 VAL B N 1
ATOM 1439 C CA . VAL B 1 28 ? -1.56 20.203 -1.57 1 98.75 28 VAL B CA 1
ATOM 1440 C C . VAL B 1 28 ? -1.489 21.391 -0.611 1 98.75 28 VAL B C 1
ATOM 1442 O O . VAL B 1 28 ? -1.141 22.5 -1.015 1 98.75 28 VAL B O 1
ATOM 1445 N N . ILE B 1 29 ? -1.877 21.156 0.593 1 98.69 29 ILE B N 1
ATOM 1446 C CA . ILE B 1 29 ? -1.592 22.094 1.685 1 98.69 29 ILE B CA 1
ATOM 1447 C C . ILE B 1 29 ? -0.346 21.625 2.438 1 98.69 29 ILE B C 1
ATOM 1449 O O . ILE B 1 29 ? -0.324 20.531 3.008 1 98.69 29 ILE B O 1
ATOM 1453 N N . VAL B 1 30 ? 0.635 22.484 2.432 1 98.81 30 VAL B N 1
ATOM 1454 C CA . VAL B 1 30 ? 1.876 22.141 3.113 1 98.81 30 VAL B CA 1
ATOM 1455 C C . VAL B 1 30 ? 1.871 22.703 4.527 1 98.81 30 VAL B C 1
ATOM 1457 O O . VAL B 1 30 ? 1.562 23.891 4.727 1 98.81 30 VAL B O 1
ATOM 1460 N N . GLU B 1 31 ? 2.143 21.828 5.527 1 98.81 31 GLU B N 1
ATOM 1461 C CA . GLU B 1 31 ? 2.307 22.219 6.93 1 98.81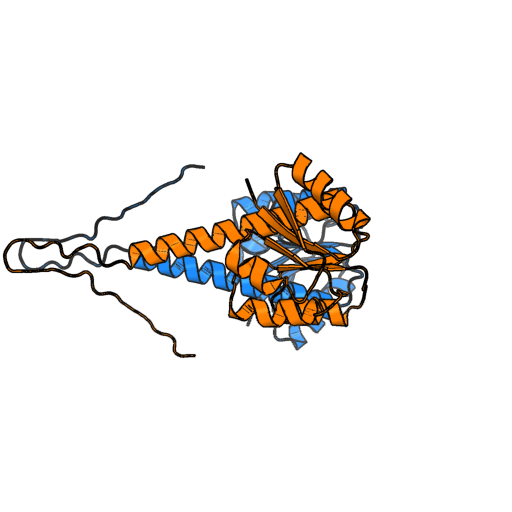 31 GLU B CA 1
ATOM 1462 C C . GLU B 1 31 ? 3.705 21.875 7.434 1 98.81 31 GLU B C 1
ATOM 1464 O O . GLU B 1 31 ? 4.066 20.703 7.523 1 98.81 31 GLU B O 1
ATOM 1469 N N . PRO B 1 32 ? 4.543 22.875 7.816 1 98.56 32 PRO B N 1
ATOM 1470 C CA . PRO B 1 32 ? 5.945 22.609 8.148 1 98.56 32 PRO B CA 1
ATOM 1471 C C . PRO B 1 32 ? 6.125 22.109 9.578 1 98.56 32 PRO B C 1
ATOM 1473 O O . PRO B 1 32 ? 7.211 21.656 9.945 1 98.56 32 PRO B O 1
ATOM 1476 N N . ARG B 1 33 ? 5.039 22.188 10.352 1 98.69 33 ARG B N 1
ATOM 1477 C CA . ARG B 1 33 ? 5.203 21.859 11.766 1 98.69 33 ARG B CA 1
ATOM 1478 C C . ARG B 1 33 ? 4.344 20.656 12.148 1 98.69 33 ARG B C 1
ATOM 1480 O O . ARG B 1 33 ? 3.141 20.641 11.891 1 98.69 33 ARG B O 1
ATOM 1487 N N . GLY B 1 34 ? 4.957 19.75 12.891 1 98.81 34 GLY B N 1
ATOM 1488 C CA . GLY B 1 34 ? 4.25 18.562 13.344 1 98.81 34 GLY B CA 1
ATOM 1489 C C . GLY B 1 34 ? 3.213 18.859 14.414 1 98.81 34 GLY B C 1
ATOM 1490 O O . GLY B 1 34 ? 2.18 18.188 14.484 1 98.81 34 GLY B O 1
ATOM 1491 N N . ASP B 1 35 ? 3.494 19.812 15.273 1 98.75 35 ASP B N 1
ATOM 1492 C CA . ASP B 1 35 ? 2.596 20.094 16.391 1 98.75 35 ASP B CA 1
ATOM 1493 C C . ASP B 1 35 ? 1.35 20.844 15.914 1 98.75 35 ASP B C 1
ATOM 1495 O O . ASP B 1 35 ? 0.426 21.078 16.703 1 98.75 35 ASP B O 1
ATOM 1499 N N . ARG B 1 36 ? 1.262 21.156 14.672 1 98.69 36 ARG B N 1
ATOM 1500 C CA . ARG B 1 36 ? 0.098 21.828 14.102 1 98.69 36 ARG B CA 1
ATOM 1501 C C . ARG B 1 36 ? -0.644 20.922 13.133 1 98.69 36 ARG B C 1
ATOM 1503 O O . ARG B 1 36 ? -1.739 21.25 12.672 1 98.69 36 ARG B O 1
ATOM 1510 N N . ALA B 1 37 ? -0.047 19.844 12.859 1 98.81 37 ALA B N 1
ATOM 1511 C CA . ALA B 1 37 ? -0.494 18.969 11.773 1 98.81 37 ALA B CA 1
ATOM 1512 C C . ALA B 1 37 ? -1.859 18.359 12.078 1 98.81 37 ALA B C 1
ATOM 1514 O O . ALA B 1 37 ? -2.764 18.391 11.242 1 98.81 37 ALA B O 1
ATOM 1515 N N . GLU B 1 38 ? -2.039 17.828 13.266 1 98.75 38 GLU B N 1
ATOM 1516 C CA . GLU B 1 38 ? -3.279 17.125 13.594 1 98.75 38 GLU B CA 1
ATOM 1517 C C . GLU B 1 38 ? -4.477 18.078 13.531 1 98.75 38 GLU B C 1
ATOM 1519 O O . GLU B 1 38 ? -5.52 17.734 12.977 1 98.75 38 GLU B O 1
ATOM 1524 N N . ASP B 1 39 ? -4.281 19.25 14.125 1 98.62 39 ASP B N 1
ATOM 1525 C CA . ASP B 1 39 ? -5.359 20.234 14.086 1 98.62 39 ASP B CA 1
ATOM 1526 C C . 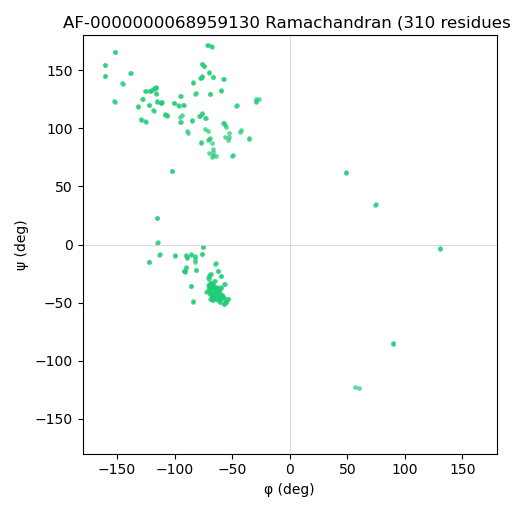ASP B 1 39 ? -5.723 20.594 12.648 1 98.62 39 ASP B C 1
ATOM 1528 O O . ASP B 1 39 ? -6.902 20.672 12.305 1 98.62 39 ASP B O 1
ATOM 1532 N N . LEU B 1 40 ? -4.754 20.797 11.844 1 98.81 40 LEU B N 1
ATOM 1533 C CA . LEU B 1 40 ? -4.98 21.141 10.445 1 98.81 40 LEU B CA 1
ATOM 1534 C C . LEU B 1 40 ? -5.723 20.031 9.719 1 98.81 40 LEU B C 1
ATOM 1536 O O . LEU B 1 40 ? -6.68 20.281 8.984 1 98.81 40 LEU B O 1
ATOM 1540 N N . ILE B 1 41 ? -5.359 18.766 9.93 1 98.81 41 ILE B N 1
ATOM 1541 C CA . ILE B 1 41 ? -5.941 17.609 9.266 1 98.81 41 ILE B CA 1
ATOM 1542 C C . ILE B 1 41 ? -7.395 17.438 9.695 1 98.81 41 ILE B C 1
ATOM 1544 O O . ILE B 1 41 ? -8.273 17.219 8.859 1 98.81 41 ILE B O 1
ATOM 1548 N N . LEU B 1 42 ? -7.602 17.625 10.992 1 98.62 42 LEU B N 1
ATOM 1549 C CA . LEU B 1 42 ? -8.945 17.406 11.523 1 98.62 42 LEU B CA 1
ATOM 1550 C C . LEU B 1 42 ? -9.891 18.516 11.062 1 98.62 42 LEU B C 1
ATOM 1552 O O . LEU B 1 42 ? -11.086 18.281 10.898 1 98.62 42 LEU B O 1
ATOM 1556 N N . THR B 1 43 ? -9.336 19.672 10.828 1 98.38 43 THR B N 1
ATOM 1557 C CA . THR B 1 43 ? -10.172 20.797 10.414 1 98.38 43 THR B CA 1
ATOM 1558 C C . THR B 1 43 ? -10.383 20.797 8.906 1 98.38 43 THR B C 1
ATOM 1560 O O . THR B 1 43 ? -11.484 21.078 8.43 1 98.38 43 THR B O 1
ATOM 1563 N N . THR B 1 44 ? -9.414 20.406 8.117 1 98.19 44 THR B N 1
ATOM 1564 C CA . THR B 1 44 ? -9.477 20.5 6.664 1 98.19 44 THR B CA 1
ATOM 1565 C C . THR B 1 44 ? -10.031 19.219 6.066 1 98.19 44 THR B C 1
ATOM 1567 O O . THR B 1 44 ? -10.477 19.188 4.914 1 98.19 44 THR B O 1
ATOM 1570 N N . GLN B 1 45 ? -9.953 18.078 6.781 1 97.94 45 GLN B N 1
ATOM 1571 C CA . GLN B 1 45 ? -10.438 16.766 6.348 1 97.94 45 GLN B CA 1
ATOM 1572 C C . GLN B 1 45 ? -9.953 16.438 4.941 1 97.94 45 GLN B C 1
ATOM 1574 O O . GLN B 1 45 ? -10.758 16.25 4.027 1 97.94 45 GLN B O 1
ATOM 1579 N N . PRO B 1 46 ? -8.648 16.344 4.766 1 98.75 46 PRO B N 1
ATOM 1580 C CA . PRO B 1 46 ? -8.117 16.047 3.439 1 98.75 46 PRO B CA 1
ATOM 1581 C C . PRO B 1 46 ? -8.445 14.625 2.982 1 98.75 46 PRO B C 1
ATOM 1583 O O . PRO B 1 46 ? -8.961 13.82 3.766 1 98.75 46 PRO B O 1
ATOM 1586 N N . ASP B 1 47 ? -8.164 14.359 1.712 1 98.69 47 ASP B N 1
ATOM 1587 C CA . ASP B 1 47 ? -8.398 13.023 1.168 1 98.69 47 ASP B CA 1
ATOM 1588 C C . ASP B 1 47 ? -7.25 12.086 1.517 1 98.69 47 ASP B C 1
ATOM 1590 O O . ASP B 1 47 ? -7.41 10.859 1.479 1 98.69 47 ASP B O 1
ATOM 1594 N N . LEU B 1 48 ? -6.109 12.688 1.816 1 98.88 48 LEU B N 1
ATOM 1595 C CA . LEU B 1 48 ? -4.914 11.922 2.146 1 98.88 48 LEU B CA 1
ATOM 1596 C C . LEU B 1 48 ? -3.908 12.781 2.904 1 98.88 48 LEU B C 1
ATOM 1598 O O . LEU B 1 48 ? -3.799 13.977 2.652 1 98.88 48 LEU B O 1
ATOM 1602 N N . VAL B 1 49 ? -3.176 12.195 3.84 1 98.94 49 VAL B N 1
ATOM 1603 C CA . VAL B 1 49 ? -2.107 12.859 4.578 1 98.94 49 VAL B CA 1
ATOM 1604 C C . VAL B 1 49 ? -0.759 12.258 4.188 1 98.94 49 VAL B C 1
ATOM 1606 O O . VAL B 1 49 ? -0.583 11.039 4.219 1 98.94 49 VAL B O 1
ATOM 1609 N N . LEU B 1 50 ? 0.085 13.062 3.713 1 98.94 50 LEU B N 1
ATOM 1610 C CA . LEU B 1 50 ? 1.491 12.742 3.484 1 98.94 50 LEU B CA 1
ATOM 1611 C C . LEU B 1 50 ? 2.363 13.305 4.602 1 98.94 50 LEU B C 1
ATOM 1613 O O . LEU B 1 50 ? 2.359 14.516 4.852 1 98.94 50 LEU B O 1
ATOM 1617 N N . LEU B 1 51 ? 3.104 12.422 5.285 1 98.81 51 LEU B N 1
ATOM 1618 C CA . LEU B 1 51 ? 3.648 12.773 6.594 1 98.81 51 LEU B CA 1
ATOM 1619 C C . LEU B 1 51 ? 5.129 12.422 6.676 1 98.81 51 LEU B C 1
ATOM 1621 O O . LEU B 1 51 ? 5.504 11.258 6.531 1 98.81 51 LEU B O 1
ATOM 1625 N N . ASP B 1 52 ? 5.98 13.43 6.895 1 98.62 52 ASP B N 1
ATOM 1626 C CA . ASP B 1 52 ? 7.379 13.164 7.23 1 98.62 52 ASP B CA 1
ATOM 1627 C C . ASP B 1 52 ? 7.516 12.68 8.672 1 98.62 52 ASP B C 1
ATOM 1629 O O . ASP B 1 52 ? 6.672 12.984 9.516 1 98.62 52 ASP B O 1
ATOM 1633 N N . ILE B 1 53 ? 8.531 11.945 8.945 1 98.38 53 ILE B N 1
ATOM 1634 C CA . ILE B 1 53 ? 8.766 11.461 10.297 1 98.38 53 ILE B CA 1
ATOM 1635 C C . ILE B 1 53 ? 9.492 12.523 11.109 1 98.38 53 ILE B C 1
ATOM 1637 O O . ILE B 1 53 ? 9.109 12.82 12.242 1 98.38 53 ILE B O 1
ATOM 1641 N N . MET B 1 54 ? 10.555 13.07 10.555 1 98 54 MET B N 1
ATOM 1642 C CA . MET B 1 54 ? 11.352 14.07 11.258 1 98 54 MET B CA 1
ATOM 1643 C C . MET B 1 54 ? 10.766 15.461 11.07 1 98 54 MET B C 1
ATOM 1645 O O . MET B 1 54 ? 10.891 16.047 10 1 98 54 MET B O 1
ATOM 1649 N N . LEU B 1 55 ? 10.141 15.984 12.102 1 98.62 55 LEU B N 1
ATOM 1650 C CA . LEU B 1 55 ? 9.461 17.281 12.07 1 98.62 55 LEU B CA 1
ATOM 1651 C C . LEU B 1 55 ? 9.734 18.062 13.352 1 98.62 55 LEU B C 1
ATOM 1653 O O . LEU B 1 55 ? 9.914 17.469 14.422 1 98.62 55 LEU B O 1
ATOM 1657 N N . PRO B 1 56 ? 9.781 19.406 13.219 1 98.5 56 PRO B N 1
ATOM 1658 C CA . PRO B 1 56 ? 9.766 20.188 14.453 1 98.5 56 PRO B CA 1
ATOM 1659 C C . PRO B 1 56 ? 8.453 20.078 15.219 1 98.5 56 PRO B C 1
ATOM 1661 O O . PRO B 1 56 ? 7.387 19.969 14.609 1 98.5 56 PRO B O 1
ATOM 1664 N N . GLY B 1 57 ? 8.539 20.078 16.562 1 98.19 57 GLY B N 1
ATOM 1665 C CA . GLY B 1 57 ? 7.363 19.953 17.406 1 98.19 57 GLY B CA 1
ATOM 1666 C C . GLY B 1 57 ? 7.008 18.516 17.734 1 98.19 57 GLY B C 1
ATOM 1667 O O . GLY B 1 57 ? 7.414 18 18.781 1 98.19 57 GLY B O 1
ATOM 1668 N N . LYS B 1 58 ? 6.289 17.891 16.844 1 98.44 58 LYS B N 1
ATOM 1669 C CA . LYS B 1 58 ? 5.84 16.516 17.016 1 98.44 58 LYS B CA 1
ATOM 1670 C C . LYS B 1 58 ? 6.262 15.633 15.852 1 98.44 58 LYS B C 1
ATOM 1672 O O . LYS B 1 58 ? 6.094 16.016 14.688 1 98.44 58 LYS B O 1
ATOM 1677 N N . ASP B 1 59 ? 6.832 14.453 16.125 1 98.19 59 ASP B N 1
ATOM 1678 C CA . ASP B 1 59 ? 7.344 13.602 15.055 1 98.19 59 ASP B CA 1
ATOM 1679 C C . ASP B 1 59 ? 6.203 12.898 14.32 1 98.19 59 ASP B C 1
ATOM 1681 O O . ASP B 1 59 ? 5.129 12.695 14.883 1 98.19 59 ASP B O 1
ATOM 1685 N N . GLY B 1 60 ? 6.488 12.531 13.078 1 98.69 60 GLY B N 1
ATOM 1686 C CA . GLY B 1 60 ? 5.457 12 12.203 1 98.69 60 GLY B CA 1
ATOM 1687 C C . GLY B 1 60 ? 4.906 10.664 12.672 1 98.69 60 GLY B C 1
ATOM 1688 O O . GLY B 1 60 ? 3.738 10.352 12.438 1 98.69 60 GLY B O 1
ATOM 1689 N N . MET B 1 61 ? 5.762 9.844 13.344 1 98.38 61 MET B N 1
ATOM 1690 C CA . MET B 1 61 ? 5.289 8.555 13.852 1 98.38 61 MET B CA 1
ATOM 1691 C C . MET B 1 61 ? 4.238 8.75 14.938 1 98.38 61 MET B C 1
ATOM 1693 O O . MET B 1 61 ? 3.215 8.062 14.945 1 98.38 61 MET B O 1
ATOM 1697 N N . THR B 1 62 ? 4.492 9.648 15.812 1 98.56 62 THR B N 1
ATOM 1698 C CA . THR B 1 62 ? 3.553 9.977 16.891 1 98.56 62 THR B CA 1
ATOM 1699 C C . THR B 1 62 ? 2.26 10.547 16.312 1 98.56 62 THR B C 1
ATOM 1701 O O . THR B 1 62 ? 1.166 10.18 16.75 1 98.56 62 THR B O 1
ATOM 1704 N N . ILE B 1 63 ? 2.381 11.406 15.32 1 98.75 63 ILE B N 1
ATOM 1705 C CA . ILE B 1 63 ? 1.211 11.984 14.664 1 98.75 63 ILE B CA 1
ATOM 1706 C C . ILE B 1 63 ? 0.373 10.875 14.031 1 98.75 63 ILE B C 1
ATOM 1708 O O . ILE B 1 63 ? -0.849 10.836 14.195 1 98.75 63 ILE B O 1
ATOM 1712 N N . CYS B 1 64 ? 0.993 9.953 13.312 1 98.62 64 CYS B N 1
ATOM 1713 C CA . CYS B 1 64 ? 0.311 8.836 12.672 1 98.62 64 CYS B CA 1
ATOM 1714 C C . CYS B 1 64 ? -0.495 8.031 13.688 1 98.62 64 CYS B C 1
ATOM 1716 O O . CYS B 1 64 ? -1.682 7.777 13.477 1 98.62 64 CYS B O 1
ATOM 1718 N N . ARG B 1 65 ? 0.146 7.688 14.758 1 98.06 65 ARG B N 1
ATOM 1719 C CA . ARG B 1 65 ? -0.492 6.906 15.812 1 98.06 65 ARG B CA 1
ATOM 1720 C C . ARG B 1 65 ? -1.687 7.652 16.391 1 98.06 65 ARG B C 1
ATOM 1722 O O . ARG B 1 65 ? -2.783 7.098 16.5 1 98.06 65 ARG B O 1
ATOM 1729 N N . ASP B 1 66 ? -1.513 8.883 16.75 1 98 66 ASP B N 1
ATOM 1730 C CA . ASP B 1 66 ? -2.543 9.664 17.422 1 98 66 ASP B CA 1
ATOM 1731 C C . ASP B 1 66 ? -3.699 9.984 16.484 1 98 66 ASP B C 1
ATOM 1733 O O . ASP B 1 66 ? -4.863 9.969 16.891 1 98 66 ASP B O 1
ATOM 1737 N N . LEU B 1 67 ? -3.385 10.266 15.266 1 98.31 67 LEU B N 1
ATOM 1738 C CA . LEU B 1 67 ? -4.363 10.695 14.273 1 98.31 67 LEU B CA 1
ATOM 1739 C C . LEU B 1 67 ? -5.309 9.547 13.922 1 98.31 67 LEU B C 1
ATOM 1741 O O . LEU B 1 67 ? -6.484 9.773 13.633 1 98.31 67 LEU B O 1
ATOM 1745 N N . ARG B 1 68 ? -4.77 8.32 13.938 1 96.81 68 ARG B N 1
ATOM 1746 C CA . ARG B 1 68 ? -5.535 7.168 13.469 1 96.81 68 ARG B CA 1
ATOM 1747 C C . ARG B 1 68 ? -6.781 6.953 14.32 1 96.81 68 ARG B C 1
ATOM 1749 O O . ARG B 1 68 ? -7.809 6.492 13.82 1 96.81 68 ARG B O 1
ATOM 1756 N N . HIS B 1 69 ? -6.797 7.438 15.531 1 94.31 69 HIS B N 1
ATOM 1757 C CA . HIS B 1 69 ? -7.938 7.285 16.438 1 94.31 69 HIS B CA 1
ATOM 1758 C C . HIS B 1 69 ? -9.008 8.336 16.141 1 94.31 69 HIS B C 1
ATOM 1760 O O . HIS B 1 69 ? -10.148 8.203 16.578 1 94.31 69 HIS B O 1
ATOM 1766 N N . ARG B 1 70 ? -8.648 9.32 15.406 1 96.94 70 ARG B N 1
ATOM 1767 C CA . ARG B 1 70 ? -9.539 10.469 15.258 1 96.94 70 ARG B CA 1
ATOM 1768 C C . ARG B 1 70 ? -9.891 10.703 13.789 1 96.94 70 ARG B C 1
ATOM 1770 O O . ARG B 1 70 ? -10.828 11.438 13.484 1 96.94 70 ARG B O 1
ATOM 1777 N N . TRP B 1 71 ? -9.203 10.125 12.93 1 97.19 71 TRP B N 1
ATOM 1778 C CA . TRP B 1 71 ? -9.328 10.328 11.492 1 97.19 71 TRP B CA 1
ATOM 1779 C C . TRP B 1 71 ? -9.055 9.039 10.734 1 97.19 71 TRP B C 1
ATOM 1781 O O . TRP B 1 71 ? -8.078 8.336 11.016 1 97.19 71 TRP B O 1
ATOM 1791 N N . GLN B 1 72 ? -9.797 8.703 9.703 1 95.06 72 GLN B N 1
ATOM 1792 C CA . GLN B 1 72 ? -9.758 7.359 9.133 1 95.06 72 GLN B CA 1
ATOM 1793 C C . GLN B 1 72 ? -9.211 7.387 7.707 1 95.06 72 GLN B C 1
ATOM 1795 O O . GLN B 1 72 ? -9.141 6.348 7.043 1 95.06 72 GLN B O 1
ATOM 1800 N N . GLY B 1 73 ? -8.844 8.523 7.215 1 97.56 73 GLY B N 1
ATOM 1801 C CA . GLY B 1 73 ? -8.312 8.602 5.863 1 97.56 73 GLY B CA 1
ATOM 1802 C C . GLY B 1 73 ? -6.926 8 5.73 1 97.56 73 GLY B C 1
ATOM 1803 O O . GLY B 1 73 ? -6.32 7.594 6.723 1 97.56 73 GLY B O 1
ATOM 1804 N N . PRO B 1 74 ? -6.43 7.867 4.523 1 98.69 74 PRO B N 1
ATOM 1805 C CA . PRO B 1 74 ? -5.109 7.281 4.285 1 98.69 74 PRO B CA 1
ATOM 1806 C C . PRO B 1 74 ? -3.971 8.18 4.773 1 98.69 74 PRO B C 1
ATOM 1808 O O . PRO B 1 74 ? -3.943 9.367 4.465 1 98.69 74 PRO B O 1
ATOM 1811 N N . ILE B 1 75 ? -3.102 7.594 5.527 1 98.88 75 ILE B N 1
ATOM 1812 C CA . ILE B 1 75 ? -1.871 8.234 5.98 1 98.88 75 ILE B CA 1
ATOM 1813 C C . ILE B 1 75 ? -0.668 7.566 5.316 1 98.88 75 ILE B C 1
ATOM 1815 O O . ILE B 1 75 ? -0.502 6.348 5.398 1 98.88 75 ILE B O 1
ATOM 1819 N N . VAL B 1 76 ? 0.121 8.336 4.629 1 98.88 76 VAL B N 1
ATOM 1820 C CA . VAL B 1 76 ? 1.349 7.863 3.994 1 98.88 76 VAL B CA 1
ATOM 1821 C C . VAL B 1 76 ? 2.555 8.547 4.633 1 98.88 76 VAL B C 1
ATOM 1823 O O . VAL B 1 76 ? 2.609 9.773 4.715 1 98.88 76 VAL B O 1
ATOM 1826 N N . LEU B 1 77 ? 3.457 7.734 5.137 1 98.88 77 LEU B N 1
ATOM 1827 C CA . LEU B 1 77 ? 4.719 8.312 5.594 1 98.88 77 LEU B CA 1
ATOM 1828 C C . LEU B 1 77 ? 5.676 8.523 4.426 1 98.88 77 LEU B C 1
ATOM 1830 O O . LEU B 1 77 ? 5.801 7.652 3.557 1 98.88 77 LEU B O 1
ATOM 1834 N N . ASN B 1 78 ? 6.215 9.656 4.305 1 98 78 ASN B N 1
ATOM 1835 C CA . ASN B 1 78 ? 7.195 10.055 3.299 1 98 78 ASN B CA 1
ATOM 1836 C C . ASN B 1 78 ? 8.461 10.617 3.941 1 98 78 ASN B C 1
ATOM 1838 O O . ASN B 1 78 ? 8.461 11.75 4.434 1 98 78 ASN B O 1
ATOM 1842 N N . THR B 1 79 ? 9.57 9.844 3.941 1 96.75 79 THR B N 1
ATOM 1843 C CA . THR B 1 79 ? 10.695 10.172 4.809 1 96.75 79 THR B CA 1
ATOM 1844 C C . THR B 1 79 ? 12.008 9.672 4.199 1 96.75 79 THR B C 1
ATOM 1846 O O . THR B 1 79 ? 11.992 8.852 3.279 1 96.75 79 THR B O 1
ATOM 1849 N N . SER B 1 80 ? 13.094 10.172 4.746 1 96.56 80 SER B N 1
ATOM 1850 C CA . SER B 1 80 ? 14.422 9.719 4.336 1 96.56 80 SER B CA 1
ATOM 1851 C C . SER B 1 80 ? 14.883 8.531 5.172 1 96.56 80 SER B C 1
ATOM 1853 O O . SER B 1 80 ? 15.891 7.895 4.852 1 96.56 80 SER B O 1
ATOM 1855 N N . LEU B 1 81 ? 14.195 8.234 6.234 1 95.88 81 LEU B N 1
ATOM 1856 C CA . LEU B 1 81 ? 14.594 7.156 7.129 1 95.88 81 LEU B CA 1
ATOM 1857 C C . LEU B 1 81 ? 14.328 5.797 6.488 1 95.88 81 LEU B C 1
ATOM 1859 O O . LEU B 1 81 ? 13.18 5.359 6.395 1 95.88 81 LEU B O 1
ATOM 1863 N N . ASP B 1 82 ? 15.406 5.172 6.137 1 95.19 82 ASP B N 1
ATOM 1864 C CA . ASP B 1 82 ? 15.305 3.879 5.473 1 95.19 82 ASP B CA 1
ATOM 1865 C C . ASP B 1 82 ? 15.602 2.738 6.441 1 95.19 82 ASP B C 1
ATOM 1867 O O . ASP B 1 82 ? 16.625 2.053 6.309 1 95.19 82 ASP B O 1
ATOM 1871 N N . ARG B 1 83 ? 14.758 2.611 7.465 1 95.5 83 ARG B N 1
ATOM 1872 C CA . ARG B 1 83 ? 14.891 1.543 8.445 1 95.5 83 ARG B CA 1
ATOM 1873 C C . ARG B 1 83 ? 13.695 0.603 8.406 1 95.5 83 ARG B C 1
ATOM 1875 O O . ARG B 1 83 ? 12.547 1.052 8.414 1 95.5 83 ARG B O 1
ATOM 1882 N N . ASP B 1 84 ? 13.969 -0.675 8.445 1 96.38 84 ASP B N 1
ATOM 1883 C CA . ASP B 1 84 ? 12.922 -1.691 8.383 1 96.38 84 ASP B CA 1
ATOM 1884 C C . ASP B 1 84 ? 11.93 -1.532 9.539 1 96.38 84 ASP B C 1
ATOM 1886 O O . ASP B 1 84 ? 10.719 -1.583 9.328 1 96.38 84 ASP B O 1
ATOM 1890 N N . MET B 1 85 ? 12.492 -1.293 10.688 1 97.25 85 MET B N 1
ATOM 1891 C CA . MET B 1 85 ? 11.656 -1.216 11.883 1 97.25 85 MET B CA 1
ATOM 1892 C C . MET B 1 85 ? 10.688 -0.042 11.789 1 97.25 85 MET B C 1
ATOM 1894 O O . MET B 1 85 ? 9.531 -0.147 12.219 1 97.25 85 MET B O 1
ATOM 1898 N N . ASN B 1 86 ? 11.062 1.055 11.266 1 97.44 86 ASN B N 1
ATOM 1899 C CA . ASN B 1 86 ? 10.164 2.189 11.086 1 97.44 86 ASN B CA 1
ATOM 1900 C C . ASN B 1 86 ? 9.047 1.866 10.102 1 97.44 86 ASN B C 1
ATOM 1902 O O . ASN B 1 86 ? 7.887 2.219 10.328 1 97.44 86 ASN B O 1
ATOM 1906 N N . ASN B 1 87 ? 9.438 1.201 9.031 1 97.5 87 ASN B N 1
ATOM 1907 C CA . ASN B 1 87 ? 8.445 0.76 8.055 1 97.5 87 ASN B CA 1
ATOM 1908 C C . ASN B 1 87 ? 7.375 -0.113 8.695 1 97.5 87 ASN B C 1
ATOM 1910 O O . ASN B 1 87 ? 6.184 0.187 8.602 1 97.5 87 ASN B O 1
ATOM 1914 N N . ILE B 1 88 ? 7.801 -1.104 9.414 1 98.38 88 ILE B N 1
ATOM 1915 C CA . ILE B 1 88 ? 6.91 -2.07 10.047 1 98.38 88 ILE B CA 1
ATOM 1916 C C . ILE B 1 88 ? 6.008 -1.357 11.055 1 98.38 88 ILE B C 1
ATOM 1918 O O . ILE B 1 88 ? 4.785 -1.521 11.023 1 98.38 88 ILE B O 1
ATOM 1922 N N . LEU B 1 89 ? 6.598 -0.516 11.906 1 98.06 89 LEU B N 1
ATOM 1923 C CA . LEU B 1 89 ? 5.848 0.166 12.953 1 98.06 89 LEU B CA 1
ATOM 1924 C C . LEU B 1 89 ? 4.836 1.138 12.352 1 98.06 89 LEU B C 1
ATOM 1926 O O . LEU B 1 89 ? 3.707 1.246 12.836 1 98.06 89 LEU B O 1
ATOM 1930 N N . ALA B 1 90 ? 5.223 1.837 11.328 1 98.38 90 ALA B N 1
ATOM 1931 C CA . ALA B 1 90 ? 4.32 2.789 10.688 1 98.38 90 ALA B CA 1
ATOM 1932 C C . ALA B 1 90 ? 3.064 2.094 10.172 1 98.38 90 ALA B C 1
ATOM 1934 O O . ALA B 1 90 ? 1.95 2.578 10.375 1 98.38 90 ALA B O 1
ATOM 1935 N N . LEU B 1 91 ? 3.254 0.97 9.516 1 98.12 91 LEU B N 1
ATOM 1936 C CA . LEU B 1 91 ? 2.135 0.221 8.953 1 98.12 91 LEU B CA 1
ATOM 1937 C C . LEU B 1 91 ? 1.242 -0.334 10.062 1 98.12 91 LEU B C 1
ATOM 1939 O O . LEU B 1 91 ? 0.015 -0.322 9.938 1 98.12 91 LEU B O 1
ATOM 1943 N N . GLU B 1 92 ? 1.848 -0.736 11.156 1 96.75 92 GLU B N 1
ATOM 1944 C CA . GLU B 1 92 ? 1.103 -1.261 12.297 1 96.75 92 GLU B CA 1
ATOM 1945 C C . GLU B 1 92 ? 0.317 -0.156 12.992 1 96.75 92 GLU B C 1
ATOM 1947 O O . GLU B 1 92 ? -0.75 -0.407 13.562 1 96.75 92 GLU B O 1
ATOM 1952 N N . MET B 1 93 ? 0.792 1.039 12.883 1 96.56 93 MET B N 1
ATOM 1953 C CA . MET B 1 93 ? 0.184 2.148 13.609 1 96.56 93 MET B CA 1
ATOM 1954 C C . MET B 1 93 ? -0.907 2.812 12.781 1 96.56 93 MET B C 1
ATOM 1956 O O . MET B 1 93 ? -1.583 3.729 13.25 1 96.56 93 MET B O 1
ATOM 1960 N N . GLY B 1 94 ? -0.97 2.416 11.555 1 96.75 94 GLY B N 1
ATOM 1961 C CA . GLY B 1 94 ? -2.135 2.895 10.828 1 96.75 94 GLY B CA 1
ATOM 1962 C C . GLY B 1 94 ? -1.788 3.514 9.484 1 96.75 94 GLY B C 1
ATOM 1963 O O . GLY B 1 94 ? -2.678 3.871 8.711 1 96.75 94 GLY B O 1
ATOM 1964 N N . ALA B 1 95 ? -0.491 3.619 9.156 1 98.62 95 ALA B N 1
ATOM 1965 C CA . ALA B 1 95 ? -0.109 4.102 7.832 1 98.62 95 ALA B CA 1
ATOM 1966 C C . ALA B 1 95 ? -0.448 3.072 6.758 1 98.62 95 ALA B C 1
ATOM 1968 O O . ALA B 1 95 ? -0.382 1.865 7 1 98.62 95 ALA B O 1
ATOM 1969 N N . CYS B 1 96 ? -0.768 3.596 5.605 1 98.38 96 CYS B N 1
ATOM 1970 C CA . CYS B 1 96 ? -1.089 2.662 4.535 1 98.38 96 CYS B CA 1
ATOM 1971 C C . CYS B 1 96 ? 0.102 2.471 3.602 1 98.38 96 CYS B C 1
ATOM 1973 O O . CYS B 1 96 ? 0.064 1.628 2.703 1 98.38 96 CYS B O 1
ATOM 1975 N N . ASP B 1 97 ? 1.104 3.297 3.797 1 98.69 97 ASP B N 1
ATOM 1976 C CA . ASP B 1 97 ? 2.326 3.176 3.008 1 98.69 97 ASP B CA 1
ATOM 1977 C C . ASP B 1 97 ? 3.496 3.877 3.695 1 98.69 97 ASP B C 1
ATOM 1979 O O . ASP B 1 97 ? 3.293 4.703 4.586 1 98.69 97 ASP B O 1
ATOM 1983 N N . TYR B 1 98 ? 4.613 3.463 3.412 1 98.75 98 TYR B N 1
ATOM 1984 C CA . TYR B 1 98 ? 5.898 4.023 3.816 1 98.75 98 TYR B CA 1
ATOM 1985 C C . TYR B 1 98 ? 6.809 4.219 2.611 1 98.75 98 TYR B C 1
ATOM 1987 O O . TYR B 1 98 ? 7.297 3.248 2.027 1 98.75 98 TYR B O 1
ATOM 1995 N N . ILE B 1 99 ? 7.008 5.504 2.217 1 98.31 99 ILE B N 1
ATOM 1996 C CA . ILE B 1 99 ? 7.68 5.828 0.962 1 98.31 99 ILE B CA 1
ATOM 1997 C C . ILE B 1 99 ? 8.914 6.684 1.242 1 98.31 99 ILE B C 1
ATOM 1999 O O . ILE B 1 99 ? 8.844 7.664 1.987 1 98.31 99 ILE B O 1
ATOM 2003 N N . LEU B 1 100 ? 9.977 6.281 0.641 1 97.81 100 LEU B N 1
ATOM 2004 C CA . LEU B 1 100 ? 11.203 7.051 0.805 1 97.81 100 LEU B CA 1
ATOM 2005 C C . LEU B 1 100 ? 11.164 8.328 -0.029 1 97.81 100 LEU B C 1
ATOM 2007 O O . LEU B 1 100 ? 10.633 8.328 -1.142 1 97.81 100 LEU B O 1
ATOM 2011 N N . ILE B 1 101 ? 11.734 9.336 0.503 1 97 101 ILE B N 1
ATOM 2012 C CA . ILE B 1 101 ? 11.812 10.617 -0.193 1 97 101 ILE B CA 1
ATOM 2013 C C . ILE B 1 101 ? 12.555 10.438 -1.515 1 97 101 ILE B C 1
ATOM 2015 O O . ILE B 1 101 ? 12.305 11.164 -2.48 1 97 101 ILE B O 1
ATOM 2019 N N . THR B 1 102 ? 13.445 9.461 -1.622 1 96.12 102 THR B N 1
ATOM 2020 C CA . THR B 1 102 ? 14.227 9.203 -2.824 1 96.12 102 THR B CA 1
ATOM 2021 C C . THR B 1 102 ? 13.375 8.523 -3.891 1 96.12 102 THR B C 1
ATOM 2023 O O . THR B 1 102 ? 13.82 8.344 -5.027 1 96.12 102 THR B O 1
ATOM 2026 N N . THR B 1 103 ? 12.227 8.133 -3.578 1 97 103 THR B N 1
ATOM 2027 C CA . THR B 1 103 ? 11.328 7.555 -4.57 1 97 103 THR B CA 1
ATOM 2028 C C . THR B 1 103 ? 11.047 8.547 -5.691 1 97 103 THR B C 1
ATOM 2030 O O . THR B 1 103 ? 10.75 9.719 -5.43 1 97 103 THR B O 1
ATOM 2033 N N . PRO B 1 104 ? 11.148 8.102 -6.922 1 97.5 104 PRO B N 1
ATOM 2034 C CA . PRO B 1 104 ? 10.859 9.008 -8.031 1 97.5 104 PRO B CA 1
ATOM 2035 C C . PRO B 1 104 ? 9.445 9.586 -7.973 1 97.5 104 PRO B C 1
ATOM 2037 O O . PRO B 1 104 ? 8.5 8.875 -7.629 1 97.5 104 PRO B O 1
ATOM 2040 N N . PRO B 1 105 ? 9.273 10.852 -8.344 1 97.88 105 PRO B N 1
ATOM 2041 C CA . PRO B 1 105 ? 7.988 11.539 -8.203 1 97.88 105 PRO B CA 1
ATOM 2042 C C . PRO B 1 105 ? 6.848 10.82 -8.914 1 97.88 105 PRO B C 1
ATOM 2044 O O . PRO B 1 105 ? 5.719 10.797 -8.414 1 97.88 105 PRO B O 1
ATOM 2047 N N . ALA B 1 106 ? 7.188 10.188 -10.047 1 98.38 106 ALA B N 1
ATOM 2048 C CA . ALA B 1 106 ? 6.141 9.484 -10.781 1 98.38 106 ALA B CA 1
ATOM 2049 C C . ALA B 1 106 ? 5.648 8.266 -10.008 1 98.38 106 ALA B C 1
ATOM 2051 O O . ALA B 1 106 ? 4.461 7.934 -10.055 1 98.38 106 ALA B O 1
ATOM 2052 N N . VAL B 1 107 ? 6.559 7.574 -9.336 1 98.56 107 VAL B N 1
ATOM 2053 C CA . VAL B 1 107 ? 6.18 6.43 -8.523 1 98.56 107 VAL B CA 1
ATOM 2054 C C . VAL B 1 107 ? 5.395 6.898 -7.297 1 98.56 107 VAL B C 1
ATOM 2056 O O . VAL B 1 107 ? 4.383 6.297 -6.93 1 98.56 107 VAL B O 1
ATOM 2059 N N . LEU B 1 108 ? 5.871 8 -6.676 1 98.75 108 LEU B N 1
ATOM 2060 C CA . LEU B 1 108 ? 5.133 8.602 -5.574 1 98.75 108 LEU B CA 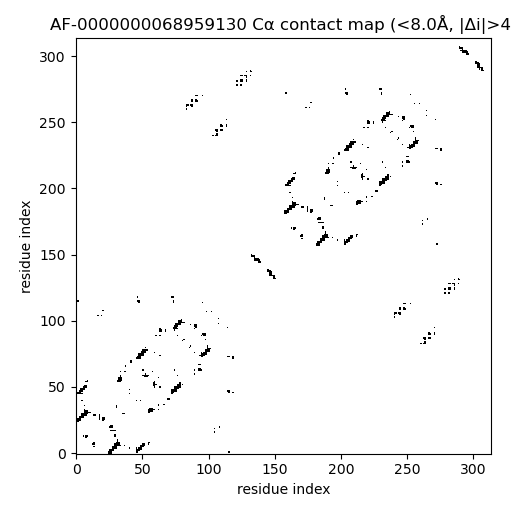1
ATOM 2061 C C . LEU B 1 108 ? 3.693 8.906 -5.98 1 98.75 108 LEU B C 1
ATOM 2063 O O . LEU B 1 108 ? 2.752 8.547 -5.27 1 98.75 108 LEU B O 1
ATOM 2067 N N . LEU B 1 109 ? 3.549 9.516 -7.145 1 98.81 109 LEU B N 1
ATOM 2068 C CA . LEU B 1 109 ? 2.229 9.867 -7.652 1 98.81 109 LEU B CA 1
ATOM 2069 C C . LEU B 1 109 ? 1.359 8.625 -7.824 1 98.81 109 LEU B C 1
ATOM 2071 O O . LEU B 1 109 ? 0.193 8.625 -7.426 1 98.81 109 LEU B O 1
ATOM 2075 N N . ALA B 1 110 ? 1.855 7.602 -8.375 1 98.69 110 ALA B N 1
ATOM 2076 C CA . ALA B 1 110 ? 1.106 6.371 -8.609 1 98.69 110 ALA B CA 1
ATOM 2077 C C . ALA B 1 110 ? 0.629 5.758 -7.297 1 98.69 110 ALA B C 1
ATOM 2079 O O . ALA B 1 110 ? -0.499 5.266 -7.207 1 98.69 110 ALA B O 1
ATOM 2080 N N . ARG B 1 111 ? 1.472 5.762 -6.297 1 98.75 111 ARG B N 1
ATOM 2081 C CA . ARG B 1 111 ? 1.109 5.203 -4.996 1 98.75 111 ARG B CA 1
ATOM 2082 C C . ARG B 1 111 ? 0.043 6.051 -4.312 1 98.75 111 ARG B C 1
ATOM 2084 O O . ARG B 1 111 ? -0.917 5.52 -3.754 1 98.75 111 ARG B O 1
ATOM 2091 N N . LEU B 1 112 ? 0.224 7.387 -4.387 1 98.75 112 LEU B N 1
ATOM 2092 C CA . LEU B 1 112 ? -0.783 8.258 -3.799 1 98.75 112 LEU B CA 1
ATOM 2093 C C . LEU B 1 112 ? -2.137 8.062 -4.473 1 98.75 112 LEU B C 1
ATOM 2095 O O . LEU B 1 112 ? -3.168 8.016 -3.797 1 98.75 112 LEU B O 1
ATOM 2099 N N . ARG B 1 113 ? -2.141 7.914 -5.77 1 98.5 113 ARG B N 1
ATOM 2100 C CA . ARG B 1 113 ? -3.383 7.684 -6.5 1 98.5 113 ARG B CA 1
ATOM 2101 C C . ARG B 1 113 ? -4.023 6.363 -6.09 1 98.5 113 ARG B C 1
ATOM 2103 O O . ARG B 1 113 ? -5.25 6.27 -5.973 1 98.5 113 ARG B O 1
ATOM 2110 N N . LEU B 1 114 ? -3.207 5.387 -5.918 1 98.06 114 LEU B N 1
ATOM 2111 C CA . LEU B 1 114 ? -3.699 4.098 -5.453 1 98.06 114 LEU B CA 1
ATOM 2112 C C . LEU B 1 114 ? -4.445 4.242 -4.133 1 98.06 114 LEU B C 1
ATOM 2114 O O . LEU B 1 114 ? -5.578 3.773 -4 1 98.06 114 LEU B O 1
ATOM 2118 N N . HIS B 1 115 ? -3.814 4.93 -3.162 1 98.25 115 HIS B N 1
ATOM 2119 C CA . HIS B 1 115 ? -4.402 5.055 -1.833 1 98.25 115 HIS B CA 1
ATOM 2120 C C . HIS B 1 115 ? -5.641 5.941 -1.859 1 98.25 115 HIS B C 1
ATOM 2122 O O . HIS B 1 115 ? -6.59 5.715 -1.106 1 98.25 115 HIS B O 1
ATOM 2128 N N . LEU B 1 116 ? -5.645 6.961 -2.73 1 98.25 116 LEU B N 1
ATOM 2129 C CA . LEU B 1 116 ? -6.812 7.812 -2.895 1 98.25 116 LEU B CA 1
ATOM 2130 C C . LEU B 1 116 ? -7.988 7.023 -3.461 1 98.25 116 LEU B C 1
ATOM 2132 O O . LEU B 1 116 ? -9.109 7.133 -2.967 1 98.25 116 LEU B O 1
ATOM 2136 N N . ARG B 1 117 ? -7.73 6.18 -4.473 1 96.12 117 ARG B N 1
ATOM 2137 C CA . ARG B 1 117 ? -8.773 5.355 -5.07 1 96.12 117 ARG B CA 1
ATOM 2138 C C . ARG B 1 117 ? -9.336 4.363 -4.059 1 96.12 117 ARG B C 1
ATOM 2140 O O . ARG B 1 117 ? -10.547 4.18 -3.967 1 96.12 117 ARG B O 1
ATOM 2147 N N . GLN B 1 118 ? -8.477 3.748 -3.34 1 95 118 GLN B N 1
ATOM 2148 C CA . GLN B 1 118 ? -8.891 2.758 -2.354 1 95 118 GLN B CA 1
ATOM 2149 C C . GLN B 1 118 ? -9.75 3.391 -1.264 1 95 118 GLN B C 1
ATOM 2151 O O . GLN B 1 118 ? -10.734 2.799 -0.82 1 95 118 GLN B O 1
ATOM 2156 N N . SER B 1 119 ? -9.297 4.559 -0.816 1 95.25 119 SER B N 1
ATOM 2157 C CA . SER B 1 119 ? -10.055 5.273 0.21 1 95.25 119 SER B CA 1
ATOM 2158 C C . SER B 1 119 ? -11.445 5.641 -0.283 1 95.25 119 SER B C 1
ATOM 2160 O O . SER B 1 119 ? -12.422 5.52 0.46 1 95.25 119 SER B O 1
ATOM 2162 N N . GLU B 1 120 ? -11.547 6.031 -1.506 1 92.88 120 GLU B N 1
ATOM 2163 C CA . GLU B 1 120 ? -12.836 6.398 -2.1 1 92.88 120 GLU B CA 1
ATOM 2164 C C . GLU B 1 120 ? -13.773 5.195 -2.176 1 92.88 120 GLU B C 1
ATOM 2166 O O . GLU B 1 120 ? -14.969 5.316 -1.906 1 92.88 120 GLU B O 1
ATOM 2171 N N . GLN B 1 121 ? -13.25 4.113 -2.537 1 88.62 121 GLN B N 1
ATOM 2172 C CA . GLN B 1 121 ? -14.047 2.895 -2.645 1 88.62 121 GLN B CA 1
ATOM 2173 C C . GLN B 1 121 ? -14.586 2.469 -1.282 1 88.62 121 GLN B C 1
ATOM 2175 O O . GLN B 1 121 ? -15.742 2.062 -1.167 1 88.62 121 GLN B O 1
ATOM 2180 N N . THR B 1 122 ? -13.727 2.59 -0.293 1 88.44 122 THR B N 1
ATOM 2181 C CA . THR B 1 122 ? -14.141 2.213 1.056 1 88.44 122 THR B CA 1
ATOM 2182 C C . THR B 1 122 ? -15.219 3.158 1.574 1 88.44 122 THR B C 1
ATOM 2184 O O . THR B 1 122 ? -16.188 2.717 2.193 1 88.44 122 THR B O 1
ATOM 2187 N N . GLN B 1 123 ? -15.047 4.406 1.335 1 85.75 123 GLN B N 1
ATOM 2188 C CA . GLN B 1 123 ? -16.016 5.395 1.788 1 85.75 123 GLN B CA 1
ATOM 2189 C C . GLN B 1 123 ? -17.359 5.219 1.081 1 85.75 123 GLN B C 1
ATOM 2191 O O . GLN B 1 123 ? -18.422 5.379 1.693 1 85.75 123 GLN B O 1
ATOM 2196 N N . GLN B 1 124 ? -17.312 4.922 -0.166 1 84 124 GLN B N 1
ATOM 2197 C CA . GLN B 1 124 ? -18.547 4.699 -0.923 1 84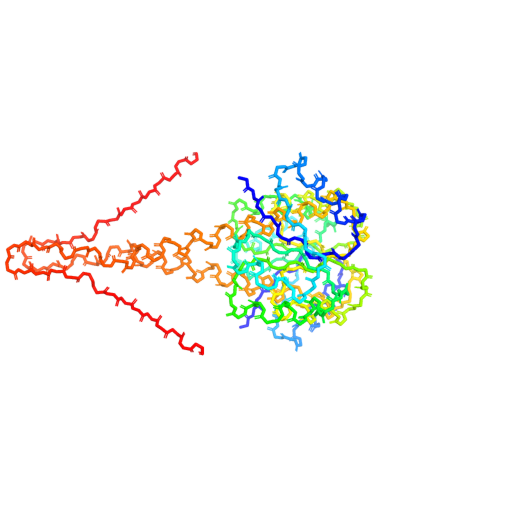 124 GLN B CA 1
ATOM 2198 C C . GLN B 1 124 ? -19.297 3.482 -0.394 1 84 124 GLN B C 1
ATOM 2200 O O . GLN B 1 124 ? -20.516 3.518 -0.262 1 84 124 GLN B O 1
ATOM 2205 N N . ALA B 1 125 ? -18.625 2.482 -0.066 1 80.56 125 ALA B N 1
ATOM 2206 C CA . ALA B 1 125 ? -19.266 1.276 0.466 1 80.56 125 ALA B CA 1
ATOM 2207 C C . ALA B 1 125 ? -19.906 1.546 1.823 1 80.56 125 ALA B C 1
ATOM 2209 O O . ALA B 1 125 ? -21 1.065 2.102 1 80.56 125 ALA B O 1
ATOM 2210 N N . LYS B 1 126 ? -19.297 2.348 2.568 1 81 126 LYS B N 1
ATOM 2211 C CA . LYS B 1 126 ? -19.812 2.686 3.891 1 81 126 LYS B CA 1
ATOM 2212 C C . LYS B 1 126 ? -21.047 3.576 3.787 1 81 126 LYS B C 1
ATOM 2214 O O . LYS B 1 126 ? -21.984 3.441 4.578 1 81 126 LYS B O 1
ATOM 2219 N N . SER B 1 127 ? -21 4.457 2.898 1 79.62 127 SER B N 1
ATOM 2220 C CA . SER B 1 127 ? -22.125 5.352 2.707 1 79.62 127 SER B CA 1
ATOM 2221 C C . SER B 1 127 ? -23.375 4.582 2.26 1 79.62 127 SER B C 1
ATOM 2223 O O . SER B 1 127 ? -24.484 4.867 2.715 1 79.62 127 SER B O 1
ATOM 2225 N N . LEU B 1 128 ? -23.203 3.656 1.469 1 74.5 128 LEU B N 1
ATOM 2226 C CA . LEU B 1 128 ? -24.312 2.828 1.001 1 74.5 128 LEU B CA 1
ATOM 2227 C C . LEU B 1 128 ? -24.875 1.979 2.135 1 74.5 128 LEU B C 1
ATOM 2229 O O . LEU B 1 128 ? -26.078 1.757 2.211 1 74.5 128 LEU B O 1
ATOM 2233 N N . GLN B 1 129 ? -24.062 1.587 2.986 1 72.75 129 GLN B N 1
ATOM 2234 C CA . GLN B 1 129 ? -24.484 0.828 4.16 1 72.75 129 GLN B CA 1
ATOM 2235 C C . GLN B 1 129 ? -25.281 1.698 5.117 1 72.75 129 GLN B C 1
ATOM 2237 O O . GLN B 1 129 ? -26.312 1.267 5.637 1 72.75 129 GLN B O 1
ATOM 2242 N N . GLU B 1 130 ? -24.75 2.879 5.363 1 73.44 130 GLU B N 1
ATOM 2243 C CA . GLU B 1 130 ? -25.453 3.791 6.266 1 73.44 130 GLU B CA 1
ATOM 2244 C C . GLU B 1 130 ? -26.812 4.191 5.703 1 73.44 130 GLU B C 1
ATOM 2246 O O . GLU B 1 130 ? -27.781 4.34 6.453 1 73.44 130 GLU B O 1
ATOM 2251 N N . SER B 1 131 ? -26.875 4.355 4.43 1 68.25 131 SER B N 1
ATOM 2252 C CA . SER B 1 131 ? -28.141 4.703 3.795 1 68.25 131 SER B CA 1
ATOM 2253 C C . SER B 1 131 ? -29.125 3.535 3.838 1 68.25 131 SER B C 1
ATOM 2255 O O . SER B 1 131 ? -30.328 3.732 4.035 1 68.25 131 SER B O 1
ATOM 2257 N N . ALA B 1 132 ? -28.688 2.385 3.697 1 60.97 132 ALA B N 1
ATOM 2258 C CA . ALA B 1 132 ? -29.531 1.189 3.736 1 60.97 132 ALA B CA 1
ATOM 2259 C C . ALA B 1 132 ? -30.062 0.938 5.145 1 60.97 132 ALA B C 1
ATOM 2261 O O . ALA B 1 132 ? -31.109 0.302 5.312 1 60.97 132 ALA B O 1
ATOM 2262 N N . LEU B 1 133 ? -29.312 1.446 6.035 1 56.44 133 LEU B N 1
ATOM 2263 C CA . LEU B 1 133 ? -29.703 1.251 7.426 1 56.44 133 LEU B CA 1
ATOM 2264 C C . LEU B 1 133 ? -30.594 2.389 7.902 1 56.44 133 LEU B C 1
ATOM 2266 O O . LEU B 1 133 ? -31.172 2.314 8.992 1 56.44 133 LEU B O 1
ATOM 2270 N N . THR B 1 134 ? -30.484 3.57 7.234 1 50.22 134 THR B N 1
ATOM 2271 C CA . THR B 1 134 ? -31.406 4.629 7.645 1 50.22 134 THR B CA 1
ATOM 2272 C C . THR B 1 134 ? -32.844 4.172 7.516 1 50.22 134 THR B C 1
ATOM 2274 O O . THR B 1 134 ? -33.281 3.723 6.449 1 50.22 134 THR B O 1
ATOM 2277 N N . PRO B 1 135 ? -33.312 3.922 8.609 1 46.09 135 PRO B N 1
ATOM 2278 C CA . PRO B 1 135 ? -34.719 3.566 8.594 1 46.09 135 PRO B CA 1
ATOM 2279 C C . PRO B 1 135 ? -35.562 4.465 7.676 1 46.09 135 PRO B C 1
ATOM 2281 O O . PRO B 1 135 ? -35.281 5.664 7.578 1 46.09 135 PRO B O 1
ATOM 2284 N N . HIS B 1 136 ? -35.812 4 6.453 1 46.44 136 HIS B N 1
ATOM 2285 C CA . HIS B 1 136 ? -36.844 4.738 5.727 1 46.44 136 HIS B CA 1
ATOM 2286 C C . HIS B 1 136 ? -37.812 5.387 6.688 1 46.44 136 HIS B C 1
ATOM 2288 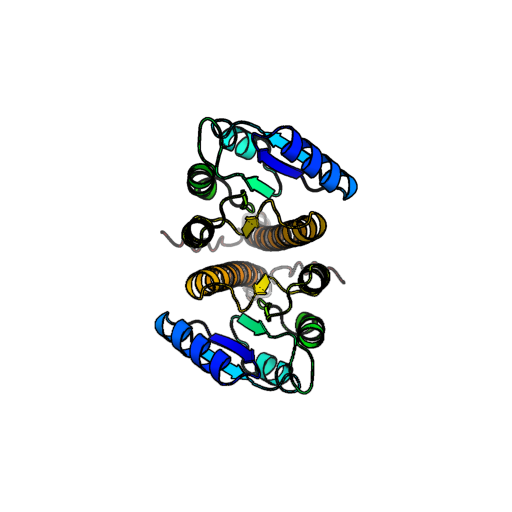O O . HIS B 1 136 ? -38.125 4.824 7.742 1 46.44 136 HIS B O 1
ATOM 2294 N N . LYS B 1 137 ? -37.938 6.648 6.512 1 44.22 137 LYS B N 1
ATOM 2295 C CA . LYS B 1 137 ? -39.031 7.352 7.16 1 44.22 137 LYS B CA 1
ATOM 2296 C C . LYS B 1 137 ? -40.219 6.434 7.352 1 44.22 137 LYS B C 1
ATOM 2298 O O . LYS B 1 137 ? -40.594 5.68 6.445 1 44.22 137 LYS B O 1
ATOM 2303 N N . ALA B 1 138 ? -40.594 6.324 8.57 1 42.53 138 ALA B N 1
ATOM 2304 C CA . ALA B 1 138 ? -41.875 5.645 8.852 1 42.53 138 ALA B CA 1
ATOM 2305 C C . ALA B 1 138 ? -42.906 5.934 7.773 1 42.53 138 ALA B C 1
ATOM 2307 O O . ALA B 1 138 ? -43.094 7.09 7.398 1 42.53 138 ALA B O 1
ATOM 2308 N N . LEU B 1 139 ? -42.938 5.113 6.809 1 41.75 139 LEU B N 1
ATOM 2309 C CA . LEU B 1 139 ? -44.156 5.383 6.051 1 41.75 139 LEU B CA 1
ATOM 2310 C C . LEU B 1 139 ? -45.375 5.371 6.961 1 41.75 139 LEU B C 1
ATOM 2312 O O . LEU B 1 139 ? -45.625 4.387 7.66 1 41.75 139 LEU B O 1
ATOM 2316 N N . ARG B 1 140 ? -45.656 6.555 7.398 1 41.91 140 ARG B N 1
ATOM 2317 C CA . ARG B 1 140 ? -46.906 6.746 8.141 1 41.91 140 ARG B CA 1
ATOM 2318 C C . ARG B 1 140 ? -48.125 6.613 7.219 1 41.91 140 ARG B C 1
ATOM 2320 O O . ARG B 1 140 ? -48.188 7.262 6.172 1 41.91 140 ARG B O 1
ATOM 2327 N N . PHE B 1 141 ? -48.625 5.477 7.102 1 37.06 141 PHE B N 1
ATOM 2328 C CA . PHE B 1 141 ? -49.938 5.367 6.512 1 37.06 141 PHE B CA 1
ATOM 2329 C C . PHE B 1 141 ? -51.031 5.355 7.594 1 37.06 141 PHE B C 1
ATOM 2331 O O . PHE B 1 141 ? -51.188 4.352 8.289 1 37.06 141 PHE B O 1
ATOM 2338 N N . GLY B 1 142 ? -51.844 6.242 7.785 1 48.25 142 GLY B N 1
ATOM 2339 C CA . GLY B 1 142 ? -52.781 6.484 8.867 1 48.25 142 GLY B CA 1
ATOM 2340 C C . GLY B 1 142 ? -52.125 6.562 10.227 1 48.25 142 GLY B C 1
ATOM 2341 O O . GLY B 1 142 ? -51.188 7.332 10.422 1 48.25 142 GLY B O 1
ATOM 2342 N N . ALA B 1 143 ? -52.625 5.613 11.219 1 44.53 143 ALA B N 1
ATOM 2343 C CA . ALA B 1 143 ? -52.188 5.551 12.602 1 44.53 143 ALA B CA 1
ATOM 2344 C C . ALA B 1 143 ? -50.938 4.676 12.719 1 44.53 143 ALA B C 1
ATOM 2346 O O . ALA B 1 143 ? -50.406 4.465 13.82 1 44.53 143 ALA B O 1
ATOM 2347 N N . PHE B 1 144 ? -50.531 4.016 11.766 1 39.06 144 PHE B N 1
ATOM 2348 C CA . PHE B 1 144 ? -49.5 3.02 11.891 1 39.06 144 PHE B CA 1
ATOM 2349 C C . PHE B 1 144 ? -48.188 3.529 11.273 1 39.06 144 PHE B C 1
ATOM 2351 O O . PHE B 1 144 ? -48.188 4.184 10.234 1 39.06 144 PHE B O 1
ATOM 2358 N N . SER B 1 145 ? -47.094 3.818 12.047 1 41.16 145 SER B N 1
ATOM 2359 C CA . SER B 1 145 ? -45.75 4.129 11.578 1 41.16 145 SER B CA 1
ATOM 2360 C C . SER B 1 145 ? -44.906 2.863 11.414 1 41.16 145 SER B C 1
ATOM 2362 O O . SER B 1 145 ? -44.906 1.989 12.281 1 41.16 145 SER B O 1
ATOM 2364 N N . ILE B 1 146 ? -44.781 2.342 10.305 1 37.34 146 ILE B N 1
ATOM 2365 C CA . ILE B 1 146 ? -43.875 1.216 10.094 1 37.34 146 ILE B CA 1
ATOM 2366 C C . ILE B 1 146 ? -42.438 1.718 10.023 1 37.34 146 ILE B C 1
ATOM 2368 O O . ILE B 1 146 ? -42.094 2.516 9.148 1 37.34 146 ILE B O 1
ATOM 2372 N N . ALA B 1 147 ? -41.719 1.842 11.086 1 39.72 147 ALA B N 1
ATOM 2373 C CA . ALA B 1 147 ? -40.312 2.227 11.156 1 39.72 147 ALA B CA 1
ATOM 2374 C C . ALA B 1 147 ? -39.406 1.067 10.75 1 39.72 147 ALA B C 1
ATOM 2376 O O . ALA B 1 147 ? -39.688 -0.091 11.062 1 39.72 147 ALA B O 1
ATOM 2377 N N . PRO B 1 148 ? -38.688 1.134 9.641 1 42.81 148 PRO B N 1
ATOM 2378 C CA . PRO B 1 148 ? -37.719 0.092 9.344 1 42.81 148 PRO B CA 1
ATOM 2379 C C . PRO B 1 148 ? -36.844 -0.25 10.547 1 42.81 148 PRO B C 1
ATOM 2381 O O . PRO B 1 148 ? -36.594 0.602 11.414 1 42.81 148 PRO B O 1
ATOM 2384 N N . LEU B 1 149 ? -36.844 -1.481 11.062 1 36.72 149 LEU B N 1
ATOM 2385 C CA . LEU B 1 149 ? -36.062 -1.991 12.172 1 36.72 149 LEU B CA 1
ATOM 2386 C C . LEU B 1 149 ? -34.562 -1.761 11.922 1 36.72 149 LEU B C 1
ATOM 2388 O O . LEU B 1 149 ? -34.062 -2.082 10.844 1 36.72 149 LEU B O 1
ATOM 2392 N N . ASN B 1 150 ? -33.906 -0.767 12.5 1 36.62 150 ASN B N 1
ATOM 2393 C CA . ASN B 1 150 ? -32.469 -0.472 12.656 1 36.62 150 ASN B CA 1
ATOM 2394 C C . ASN B 1 150 ? -31.719 -1.683 13.172 1 36.62 150 ASN B C 1
ATOM 2396 O O . ASN B 1 150 ? -31.953 -2.143 14.289 1 36.62 150 ASN B O 1
ATOM 2400 N N . LEU B 1 151 ? -31.359 -2.756 12.461 1 31.58 151 LEU B N 1
ATOM 2401 C CA . LEU B 1 151 ? -30.531 -3.793 13.07 1 31.58 151 LEU B CA 1
ATOM 2402 C C . LEU B 1 151 ? -29.141 -3.262 13.383 1 31.58 151 LEU B C 1
ATOM 2404 O O . LEU B 1 151 ? -28.422 -2.826 12.484 1 31.58 151 LEU B O 1
ATOM 2408 N N . SER B 1 152 ? -28.922 -2.469 14.438 1 30.84 152 SER B N 1
ATOM 2409 C CA . SER B 1 152 ? -27.641 -2.002 14.977 1 30.84 152 SER B CA 1
ATOM 2410 C C . SER B 1 152 ? -26.812 -3.164 15.5 1 30.84 152 SER B C 1
ATOM 2412 O O . SER B 1 152 ? -27.203 -3.838 16.453 1 30.84 152 SER B O 1
ATOM 2414 N N . LEU B 1 153 ? -26.125 -4.055 14.75 1 28.78 153 LEU B N 1
ATOM 2415 C CA . LEU B 1 153 ? -25.203 -4.938 15.461 1 28.78 153 LEU B CA 1
ATOM 2416 C C . LEU B 1 153 ? -24.031 -4.152 16.031 1 28.78 153 LEU B C 1
ATOM 2418 O O . LEU B 1 153 ? -23.406 -3.359 15.312 1 28.78 153 LEU B O 1
ATOM 2422 N N . ILE B 1 154 ? -24.109 -3.6 17.219 1 25.56 154 ILE B N 1
ATOM 2423 C CA . ILE B 1 154 ? -23.125 -2.928 18.062 1 25.56 154 ILE B CA 1
ATOM 2424 C C . ILE B 1 154 ? -22.062 -3.932 18.516 1 25.56 154 ILE B C 1
ATOM 2426 O O . ILE B 1 154 ? -22.391 -4.945 19.141 1 25.56 154 ILE B O 1
ATOM 2430 N N . ARG B 1 155 ? -21.016 -4.238 17.656 1 22.95 155 ARG B N 1
ATOM 2431 C CA . ARG B 1 155 ? -19.922 -4.957 18.312 1 22.95 155 ARG B CA 1
ATOM 2432 C C . ARG B 1 155 ? -19.156 -4.047 19.266 1 22.95 155 ARG B C 1
ATOM 2434 O O . ARG B 1 155 ? -18.766 -2.939 18.891 1 22.95 155 ARG B O 1
ATOM 2441 N N . LEU B 1 156 ? -19.5 -4.129 20.516 1 21.31 156 LEU B N 1
ATOM 2442 C CA . LEU B 1 156 ? -18.781 -3.611 21.672 1 21.31 156 LEU B CA 1
ATOM 2443 C C . LEU B 1 156 ? -17.328 -4.086 21.672 1 21.31 156 LEU B C 1
ATOM 2445 O O . LEU B 1 156 ? -17.062 -5.289 21.625 1 21.31 156 LEU B O 1
ATOM 2449 N N . CYS B 1 157 ? -16.438 -3.076 21.078 1 21.72 157 CYS B N 1
ATOM 2450 C CA . CYS B 1 157 ? -15.125 -3.348 21.656 1 21.72 157 CYS B CA 1
ATOM 2451 C C . CYS B 1 157 ? -15.117 -3.045 23.156 1 21.72 157 CYS B C 1
ATOM 2453 O O . CYS B 1 157 ? -15.781 -2.111 23.609 1 21.72 157 CYS B O 1
#

Sequence (314 aa):
MNRIVFVEDDAEVGSLIAAYLAKHDIDVIVEPRGDRAEDLILTTQPDLVLLDIMLPGKDGMTICRDLRHRWQGPIVLNTSLDRDMNNILALEMGACDYILITTPPAVLLARLRLHLRQSEQTQQAKSLQESALTPHKALRFGAFSIAPLNLSLIRLCMNRIVFVEDDAEVGSLIAAYLAKHDIDVIVEPRGDRAEDLILTTQPDLVLLDIMLPGKDGMTICRDLRHRWQGPIVLNTSLDRDMNNILALEMGACDYILITTPPAVLLARLRLHLRQSEQTQQAKSLQESALTPHKALRFGAFSIAPLNLSLIRLC

pLDDT: mean 86.9, std 22.25, range [21.31, 98.94]

InterPro domains:
  IPR001789 Signal transduction response regulator, receiver domain [PF00072] (4-112)
  IPR001789 Signal transduction response regulator, receiver domain [PS50110] (3-116)
  IPR001789 Signal transduction response regulator, receiver domain [SM00448] (2-112)
  IPR011006 CheY-like superfamily [SSF52172] (2-128)
  IPR039420 Transcriptional regulatory protein WalR-like [PTHR48111] (1-146)

Organism: NCBI:txid436295

Secondary structure (DSSP, 8-state):
-EEEEEE-S-HHHHHHHHHHHHTTTEEEEEE--GGGHHHHHHHH--SEEEE-SS-SSS-HHHHHHHHHTT--S-EEEEES---HHHHHHHHHHT-SEEEETTS-HHHHHHHHHHHHHHHHHHHHHHHHHHHHHS----EEETTEEE-----------/-EEEEEE-S-HHHHHHHHHHHHTTTEEEEEE--GGGHHHHHHHH--SEEEE-SS-SSS-HHHHHHHHHTT--S-EEEEES---HHHHHHHHHHT-SEEEETTS-HHHHHHHHHHHHHHHHHHHHHHHHHHHHHS----EEETTEEE-----------

Nearest PDB structures (foldseek):
  6vbf-assembly1_A-2  TM=9.706E-01  e=2.803E-14  Acinetobacter baumannii
  8fk2-assembly1_B  TM=9.707E-01  e=1.185E-12  Streptococcus mutans UA159
  6is2-assembly1_A  TM=9.756E-01  e=1.261E-11  Staphylococcus aureus RF122
  4kfc-assembly1_B  TM=9.567E-01  e=3.608E-11  Escherichia coli K-12
  1xhf-assembly1_A  TM=9.563E-01  e=1.991E-10  Escherichia coli